Protein AF-D0L586-F1 (afdb_monomer_lite)

Radius of gyration: 21.93 Å; chains: 1; bounding box: 45×44×57 Å

pLDDT: mean 71.38, std 15.72, range [30.0, 94.56]

Organism: Gordonia bronchialis (strain ATCC 25592 / DSM 43247 / BCRC 13721 / JCM 3198 / KCTC 3076 / NBRC 16047 / NCTC 10667) (NCBI:txid526226)

Foldseek 3Di:
DPPAQQQPDDDDQPQWDWDDDPPAQWTWIAHNVRFKIKIKHKDFQAPDPDDPVNQLVVVVVCLPPPDPQQPDFPAPQDFDQQLNWTKTKGWGWGDDQTKIWIWMWTDPDHGMIMIIIMIGGHPDDVVSVSSVCVRRFNVRQRNQPPPVVVVVPDDAQFKKWFQDPVQKTWIWGFHDADSFFTKIQTFPDIGNYDDAPDDPVPTHRPPPQASIAAAGPVRVVVRVIDGRDGDDDDPSNCPNVVVQVPDSPRGHD

Sequence (253 aa):
MVGDVFWFDRPPPDGWEATSPSDNPIWTWRSPDGDCSLRVVCESAPGVELDRGAITSLAKLTAFTQVPGLARVEHVARCVFFGDVPAVGTRMIWNGDRQELEVTYFGLGPGHLCSVSVRSVGSQSQSVQRAWDFANSKRLGTSGRGLARNHRRWERGDLVGLPDANGGFSVAKVLAWEDGGIHLCQYGERFDALPIGTDAELLALTAGGVGHLPVSWRTFDGWRPSLLQRAGTTDAELVGFNAWNNDPAAGYL

Structure (mmCIF, N/CA/C/O backbone):
data_AF-D0L586-F1
#
_entry.id   AF-D0L586-F1
#
loop_
_atom_site.group_PDB
_atom_site.id
_atom_site.type_symbol
_atom_site.label_atom_id
_atom_site.label_alt_id
_atom_site.label_comp_id
_atom_site.label_asym_id
_atom_site.label_entity_id
_atom_site.label_seq_id
_atom_site.pdbx_PDB_ins_code
_atom_site.Cartn_x
_atom_site.Cartn_y
_atom_site.Cartn_z
_atom_site.occupancy
_atom_site.B_iso_or_equiv
_atom_site.auth_seq_id
_atom_site.auth_comp_id
_atom_site.auth_asym_id
_atom_site.auth_atom_id
_atom_site.pdbx_PDB_model_num
ATOM 1 N N . MET A 1 1 ? -14.919 -9.811 -22.045 1.00 30.00 1 MET A N 1
ATOM 2 C CA . MET A 1 1 ? -14.224 -8.509 -22.003 1.00 30.00 1 MET A CA 1
ATOM 3 C C . MET A 1 1 ? -13.178 -8.604 -20.912 1.00 30.00 1 MET A C 1
ATOM 5 O O . MET A 1 1 ? -13.552 -8.855 -19.776 1.00 30.00 1 MET A O 1
ATOM 9 N N . VAL A 1 2 ? -11.896 -8.523 -21.274 1.00 34.59 2 VAL A N 1
ATOM 10 C CA . VAL A 1 2 ? -10.778 -8.457 -20.320 1.00 34.59 2 VAL A CA 1
ATOM 11 C C . VAL A 1 2 ? -10.833 -7.056 -19.716 1.00 34.59 2 VAL A C 1
ATOM 13 O O . VAL A 1 2 ? -10.349 -6.105 -20.316 1.00 34.59 2 VAL A O 1
ATOM 16 N N . GLY A 1 3 ? -11.589 -6.917 -18.628 1.00 30.80 3 GLY A N 1
ATOM 17 C CA . GLY A 1 3 ? -11.790 -5.649 -17.942 1.00 30.80 3 GLY A CA 1
ATOM 18 C C . GLY A 1 3 ? -10.515 -5.243 -17.219 1.00 30.80 3 GLY A C 1
ATOM 19 O O . GLY A 1 3 ? -10.054 -5.962 -16.339 1.00 30.80 3 GLY A O 1
ATOM 20 N N . ASP A 1 4 ? -9.963 -4.113 -17.643 1.00 40.09 4 ASP A N 1
ATOM 21 C CA . ASP A 1 4 ? -9.140 -3.192 -16.871 1.00 40.09 4 ASP A CA 1
ATOM 22 C C . ASP A 1 4 ? -8.104 -3.816 -15.920 1.00 40.09 4 ASP A C 1
ATOM 24 O O . ASP A 1 4 ? -8.140 -3.629 -14.702 1.00 40.09 4 ASP A O 1
ATOM 28 N N . VAL A 1 5 ? -7.101 -4.502 -16.473 1.00 42.09 5 VAL A N 1
ATOM 29 C CA . VAL A 1 5 ? -5.826 -4.650 -15.757 1.00 42.09 5 VAL A CA 1
ATOM 30 C C . VAL A 1 5 ? -5.110 -3.312 -15.874 1.00 42.09 5 VAL A C 1
ATOM 32 O O . VAL A 1 5 ? -4.413 -3.034 -16.835 1.00 42.09 5 VAL A O 1
ATOM 35 N N . PHE A 1 6 ? -5.371 -2.437 -14.918 1.00 46.22 6 PHE A N 1
ATOM 36 C CA . PHE A 1 6 ? -4.839 -1.090 -14.806 1.00 46.22 6 PHE A CA 1
ATOM 37 C C . PHE A 1 6 ? -3.308 -1.093 -14.662 1.00 46.22 6 PHE A C 1
ATOM 39 O O . PHE A 1 6 ? -2.790 -1.016 -13.564 1.00 46.22 6 PHE A O 1
ATOM 46 N N . TRP A 1 7 ? -2.544 -1.219 -15.738 1.00 45.88 7 TRP A N 1
ATOM 47 C CA . TRP A 1 7 ? -1.079 -1.057 -15.708 1.00 45.88 7 TRP A CA 1
ATOM 48 C C . TRP A 1 7 ? -0.602 0.145 -16.538 1.00 45.88 7 TRP A C 1
ATOM 50 O O . TRP A 1 7 ? 0.583 0.468 -16.554 1.00 45.88 7 TRP A O 1
ATOM 60 N N . PHE A 1 8 ? -1.518 0.823 -17.236 1.00 51.34 8 PHE A N 1
ATOM 61 C CA . PHE A 1 8 ? -1.208 1.387 -18.556 1.00 51.34 8 PHE A CA 1
ATOM 62 C C . PHE A 1 8 ? -1.029 2.903 -18.657 1.00 51.34 8 PHE A C 1
ATOM 64 O O . PHE A 1 8 ? -0.927 3.407 -19.769 1.00 51.34 8 PHE A O 1
ATOM 71 N N . ASP A 1 9 ? -0.908 3.624 -17.541 1.00 52.41 9 ASP A N 1
ATOM 72 C CA . ASP A 1 9 ? -0.753 5.090 -17.578 1.00 52.41 9 ASP A CA 1
ATOM 73 C C . ASP A 1 9 ? 0.680 5.581 -17.315 1.00 52.41 9 ASP A C 1
ATOM 75 O O . ASP A 1 9 ? 0.918 6.791 -17.294 1.00 52.41 9 ASP A O 1
ATOM 79 N N . ARG A 1 10 ? 1.662 4.688 -17.110 1.00 57.84 10 ARG A N 1
ATOM 80 C CA . ARG A 1 10 ? 3.035 5.135 -16.854 1.00 57.84 10 ARG A CA 1
ATOM 81 C C . ARG A 1 10 ? 3.830 5.273 -18.155 1.00 57.84 10 ARG A C 1
ATOM 83 O O . ARG A 1 10 ? 3.905 4.309 -18.920 1.00 57.84 10 ARG A O 1
ATOM 90 N N . PRO A 1 11 ? 4.469 6.432 -18.396 1.00 63.00 11 PRO A N 1
ATOM 91 C CA . PRO A 1 11 ? 5.416 6.551 -19.489 1.00 63.00 11 PRO A CA 1
ATOM 92 C C . PRO A 1 11 ? 6.602 5.590 -19.275 1.00 63.00 11 PRO A C 1
ATOM 94 O O . PRO A 1 11 ? 6.879 5.213 -18.129 1.00 63.00 11 PRO A O 1
ATOM 97 N N . PRO A 1 12 ? 7.294 5.186 -20.356 1.00 71.75 12 PRO A N 1
ATOM 98 C CA . PRO A 1 12 ? 8.554 4.450 -20.273 1.00 71.75 12 PRO A CA 1
ATOM 99 C C . PRO A 1 12 ? 9.548 5.067 -19.272 1.00 71.75 12 PRO A C 1
ATOM 101 O O . PRO A 1 12 ? 9.423 6.251 -18.947 1.00 71.75 12 PRO A O 1
ATOM 104 N N . PRO A 1 13 ? 10.586 4.320 -18.840 1.00 76.31 13 PRO A N 1
ATOM 105 C CA . PRO A 1 13 ? 11.746 4.947 -18.215 1.00 76.31 13 PRO A CA 1
ATOM 106 C C . PRO A 1 13 ? 12.256 6.111 -19.080 1.00 76.31 13 PRO A C 1
ATOM 108 O O . PRO A 1 13 ? 12.204 6.035 -20.307 1.00 76.31 13 PRO A O 1
ATOM 111 N N . ASP A 1 14 ? 12.756 7.180 -18.459 1.00 76.31 14 ASP A N 1
ATOM 112 C CA . ASP A 1 14 ? 13.146 8.388 -19.192 1.00 76.31 14 ASP A CA 1
ATOM 113 C C . ASP A 1 14 ? 14.111 8.076 -20.349 1.00 76.31 14 ASP A C 1
ATOM 115 O O . ASP A 1 14 ? 15.139 7.410 -20.180 1.00 76.31 14 ASP A O 1
ATOM 119 N N . GLY A 1 15 ? 13.753 8.559 -21.541 1.00 81.25 15 GLY A N 1
ATOM 120 C CA . GLY A 1 15 ? 14.498 8.347 -22.784 1.00 81.25 15 GLY A CA 1
ATOM 121 C C . GLY A 1 15 ? 14.239 7.010 -23.485 1.00 81.25 15 GLY A C 1
ATOM 122 O O . GLY A 1 15 ? 14.760 6.808 -24.576 1.00 81.25 15 GLY A O 1
ATOM 123 N N . TRP A 1 16 ? 13.451 6.101 -22.907 1.00 85.50 16 TRP A N 1
ATOM 124 C CA . TRP A 1 16 ? 13.106 4.846 -23.570 1.00 85.50 16 TRP A CA 1
ATOM 125 C C . TRP A 1 16 ? 11.952 5.036 -24.549 1.00 85.50 16 TRP A C 1
ATOM 127 O O . TRP A 1 16 ? 10.965 5.714 -24.262 1.00 85.50 16 TRP A O 1
ATOM 137 N N . GLU A 1 17 ? 12.046 4.373 -25.695 1.00 86.12 17 GLU A N 1
ATOM 138 C CA . GLU A 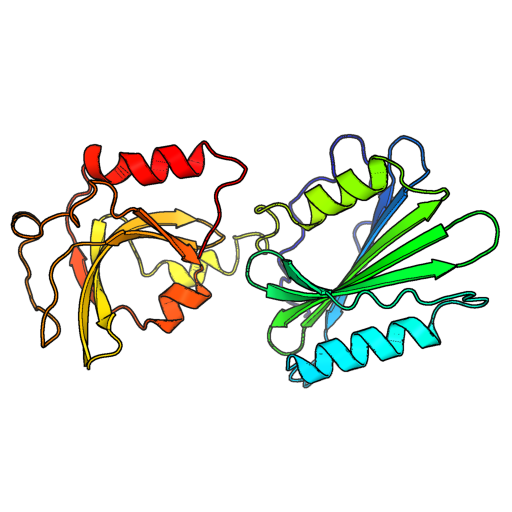1 17 ? 11.045 4.466 -26.753 1.00 86.12 17 GLU A CA 1
ATOM 139 C C . GLU A 1 17 ? 10.118 3.251 -26.728 1.00 86.12 17 GLU A C 1
ATOM 141 O O . GLU A 1 17 ? 10.563 2.104 -26.619 1.00 86.12 17 GLU A O 1
ATOM 146 N N . ALA A 1 18 ? 8.810 3.489 -26.832 1.00 82.94 18 ALA A N 1
ATOM 147 C CA . ALA A 1 18 ? 7.831 2.423 -27.008 1.00 82.94 18 ALA A CA 1
ATOM 148 C C . ALA A 1 18 ? 7.919 1.860 -28.437 1.00 82.94 18 ALA A C 1
ATOM 150 O O . ALA A 1 18 ? 7.949 2.607 -29.409 1.00 82.94 18 ALA A O 1
ATOM 151 N N . THR A 1 19 ? 7.938 0.534 -28.564 1.00 77.88 19 THR A N 1
ATOM 152 C CA . THR A 1 19 ? 8.151 -0.173 -29.844 1.00 77.88 19 THR A CA 1
ATOM 153 C C . THR A 1 19 ? 6.989 -1.079 -30.261 1.00 77.88 19 THR A C 1
ATOM 155 O O . THR A 1 19 ? 7.058 -1.702 -31.317 1.00 77.88 19 THR A O 1
ATOM 158 N N . SER A 1 20 ? 5.918 -1.160 -29.463 1.00 67.62 20 SER A N 1
ATOM 159 C CA . SER A 1 20 ? 4.743 -2.002 -29.742 1.00 67.62 20 SER A CA 1
ATOM 160 C C . SER A 1 20 ? 3.518 -1.148 -30.112 1.00 67.62 20 SER A C 1
ATOM 162 O O . SER A 1 20 ? 3.313 -0.110 -29.479 1.00 67.62 20 SER A O 1
ATOM 164 N N . PRO A 1 21 ? 2.697 -1.556 -31.102 1.00 52.62 21 PRO A N 1
ATOM 165 C CA . PRO A 1 21 ? 1.422 -0.906 -31.399 1.00 52.62 21 PRO A CA 1
ATOM 166 C C . PRO A 1 21 ? 0.422 -1.080 -30.243 1.00 52.62 21 PRO A C 1
ATOM 168 O O . PRO A 1 21 ? 0.425 -2.097 -29.552 1.00 52.62 21 PRO A O 1
ATOM 171 N N . SER A 1 22 ? -0.443 -0.080 -30.059 1.00 53.38 22 SER A N 1
ATOM 172 C CA . SER A 1 22 ? -1.332 0.153 -28.905 1.00 53.38 22 SER A CA 1
ATOM 173 C C . SER A 1 22 ? -2.324 -0.962 -28.542 1.00 53.38 22 SER A C 1
ATOM 175 O O . SER A 1 22 ? -2.965 -0.865 -27.498 1.00 53.38 22 SER A O 1
ATOM 177 N N . ASP A 1 23 ? -2.448 -2.011 -29.358 1.00 54.78 23 ASP A N 1
ATOM 178 C CA . ASP A 1 23 ? -3.608 -2.916 -29.341 1.00 54.78 23 ASP A CA 1
ATOM 179 C C . ASP A 1 23 ? -3.276 -4.360 -28.914 1.00 54.78 23 ASP A C 1
ATOM 181 O O . ASP A 1 23 ? -4.123 -5.248 -29.000 1.00 54.78 23 ASP A O 1
ATOM 185 N N . ASN A 1 24 ? -2.053 -4.629 -28.446 1.00 58.69 24 ASN A N 1
ATOM 186 C CA . ASN A 1 24 ? -1.630 -5.956 -27.978 1.00 58.69 24 ASN A CA 1
ATOM 187 C C . ASN A 1 24 ? -1.318 -5.898 -26.470 1.00 58.69 24 ASN A C 1
ATOM 189 O O . ASN A 1 24 ? -0.756 -4.893 -26.030 1.00 58.69 24 ASN A O 1
ATOM 193 N N . PRO A 1 25 ? -1.565 -6.953 -25.658 1.00 66.31 25 PRO A N 1
ATOM 194 C CA . PRO A 1 25 ? -1.249 -6.961 -24.227 1.00 66.31 25 PRO A CA 1
ATOM 195 C C . PRO A 1 25 ? 0.258 -7.157 -23.974 1.00 66.31 25 PRO A C 1
ATOM 197 O O . PRO A 1 25 ? 0.677 -7.786 -23.001 1.00 66.31 25 PRO A O 1
ATOM 200 N N . ILE A 1 26 ? 1.071 -6.687 -24.920 1.00 74.88 26 ILE A N 1
ATOM 201 C CA . ILE A 1 26 ? 2.516 -6.786 -24.966 1.00 74.88 26 ILE A CA 1
ATOM 202 C C . ILE A 1 26 ? 3.041 -5.369 -25.146 1.00 74.88 26 ILE A C 1
ATOM 204 O O . ILE A 1 26 ? 2.999 -4.804 -26.242 1.00 74.88 26 ILE A O 1
ATOM 208 N N . TRP A 1 27 ? 3.605 -4.826 -24.079 1.00 74.94 27 TRP A N 1
ATOM 209 C CA . TRP A 1 27 ? 4.319 -3.557 -24.114 1.00 74.94 27 TRP A CA 1
ATOM 210 C C . TRP A 1 27 ? 5.791 -3.852 -24.263 1.00 74.94 27 TRP A C 1
ATOM 212 O O . TRP A 1 27 ? 6.310 -4.742 -23.597 1.00 74.94 27 TRP A O 1
ATOM 222 N N . THR A 1 28 ? 6.454 -3.154 -25.177 1.00 82.38 28 THR A N 1
ATOM 223 C CA . THR A 1 28 ? 7.898 -3.278 -25.358 1.00 82.38 28 THR A CA 1
ATOM 224 C C . THR A 1 28 ? 8.498 -1.892 -25.437 1.00 82.38 28 THR A C 1
ATOM 226 O O . THR A 1 28 ? 8.108 -1.098 -26.293 1.00 82.38 28 THR A O 1
ATOM 229 N N . TRP A 1 29 ? 9.466 -1.623 -24.576 1.00 85.56 29 TRP A N 1
ATOM 230 C CA . TRP A 1 29 ? 10.278 -0.418 -24.607 1.00 85.56 29 TRP A CA 1
ATOM 231 C C . TRP A 1 29 ? 11.721 -0.778 -24.919 1.00 85.56 29 TRP A C 1
ATOM 233 O O . TRP A 1 29 ? 12.167 -1.873 -24.570 1.00 85.56 29 TRP A O 1
ATOM 243 N N . ARG A 1 30 ? 12.445 0.134 -25.564 1.00 85.44 30 ARG A N 1
ATOM 244 C CA . ARG A 1 30 ? 13.884 0.007 -25.812 1.00 85.44 30 ARG A CA 1
ATOM 245 C C . ARG A 1 30 ? 14.642 1.164 -25.190 1.00 85.44 30 ARG A C 1
ATOM 247 O O . ARG A 1 30 ? 14.160 2.295 -25.215 1.00 85.44 30 ARG A O 1
ATOM 254 N N . SER A 1 31 ? 15.811 0.863 -24.642 1.00 85.25 31 SER A N 1
ATOM 255 C CA . SER A 1 31 ? 16.735 1.873 -24.145 1.00 85.25 31 SER A CA 1
ATOM 256 C C . SER A 1 31 ? 17.267 2.749 -25.293 1.00 85.25 31 SER A C 1
ATOM 258 O O . SER A 1 31 ? 17.301 2.293 -26.440 1.00 85.25 31 SER A O 1
ATOM 260 N N . PRO A 1 32 ? 17.704 3.991 -25.006 1.00 82.50 32 PRO A N 1
ATOM 261 C CA . PRO A 1 32 ? 18.234 4.909 -26.022 1.00 82.50 32 PRO A CA 1
ATOM 262 C C . PRO A 1 32 ? 19.415 4.355 -26.834 1.00 82.50 32 PRO A C 1
ATOM 264 O O . PRO A 1 32 ? 19.586 4.688 -28.002 1.00 82.50 32 PRO A O 1
ATOM 267 N N . ASP A 1 33 ? 20.250 3.526 -26.210 1.00 82.50 33 ASP A N 1
ATOM 268 C CA . ASP A 1 33 ? 21.415 2.870 -26.816 1.00 82.50 33 ASP A CA 1
ATOM 269 C C . ASP A 1 33 ? 21.053 1.587 -27.588 1.00 82.50 33 ASP A C 1
ATOM 271 O O . ASP A 1 33 ? 21.909 0.993 -28.242 1.00 82.50 33 ASP A O 1
ATOM 275 N N . GLY A 1 34 ? 19.785 1.162 -27.537 1.00 82.12 34 GLY A N 1
ATOM 276 C CA . GLY A 1 34 ? 19.281 -0.040 -28.196 1.00 82.12 34 GLY A CA 1
ATOM 277 C C . GLY A 1 34 ? 19.800 -1.351 -27.603 1.00 82.12 34 GLY A C 1
ATOM 278 O O . GLY A 1 34 ? 19.531 -2.413 -28.171 1.00 82.12 34 GLY A O 1
ATOM 279 N N . ASP A 1 35 ? 20.530 -1.293 -26.487 1.00 82.50 35 ASP A N 1
ATOM 280 C CA . ASP A 1 35 ? 21.166 -2.453 -25.867 1.00 82.50 3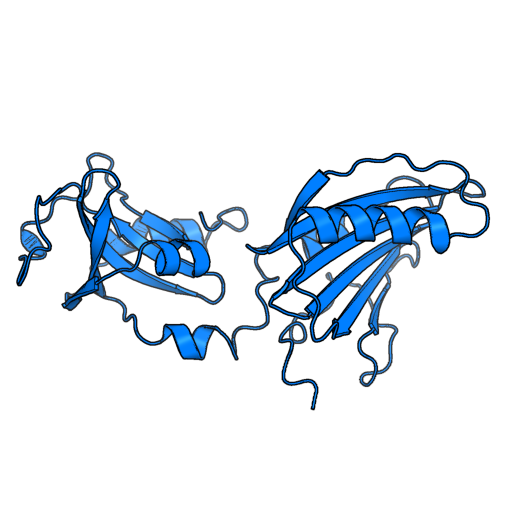5 ASP A CA 1
ATOM 281 C C . ASP A 1 35 ? 20.206 -3.254 -24.982 1.00 82.50 35 ASP A C 1
ATOM 283 O O . ASP A 1 35 ? 20.439 -4.438 -24.740 1.00 82.50 35 ASP A O 1
ATOM 287 N N . CYS A 1 36 ? 19.104 -2.637 -24.555 1.00 83.19 36 CYS A N 1
ATOM 288 C CA . CYS A 1 36 ? 18.156 -3.193 -23.614 1.00 83.19 36 CYS A CA 1
ATOM 289 C C . CYS A 1 36 ? 16.721 -3.013 -24.108 1.00 83.19 36 CYS A C 1
ATOM 291 O O . CYS A 1 36 ? 16.343 -2.031 -24.750 1.00 83.19 36 CYS A O 1
ATOM 293 N N . SER A 1 37 ? 15.892 -3.999 -23.791 1.00 83.56 37 SER A N 1
ATOM 294 C CA . SER A 1 37 ? 14.460 -3.961 -24.019 1.00 83.56 37 SER A CA 1
ATOM 295 C C . SER A 1 37 ? 13.717 -4.477 -22.799 1.00 83.56 37 SER A C 1
ATOM 297 O O . SER A 1 37 ? 14.085 -5.491 -22.206 1.00 83.56 37 SER A O 1
ATOM 299 N N . LEU A 1 38 ? 12.658 -3.768 -22.438 1.00 83.12 38 LEU A N 1
ATOM 300 C CA . LEU A 1 38 ? 11.743 -4.119 -21.367 1.00 83.12 38 LEU A CA 1
ATOM 301 C C . LEU A 1 38 ? 10.444 -4.532 -22.033 1.00 83.12 38 LEU A C 1
ATOM 303 O O . LEU A 1 38 ? 9.831 -3.729 -22.732 1.00 83.12 38 LEU A O 1
ATOM 307 N N . ARG A 1 39 ? 10.028 -5.773 -21.821 1.00 82.69 39 ARG A N 1
ATOM 308 C CA . ARG A 1 39 ? 8.786 -6.307 -22.355 1.00 82.69 39 ARG A CA 1
ATOM 309 C C . ARG A 1 39 ? 7.886 -6.780 -21.230 1.00 82.69 39 ARG A C 1
ATOM 311 O O . ARG A 1 39 ? 8.286 -7.625 -20.436 1.00 82.69 39 ARG A O 1
ATOM 318 N N . VAL A 1 40 ? 6.660 -6.281 -21.205 1.00 78.56 40 VAL A N 1
ATOM 319 C CA . VAL A 1 40 ? 5.632 -6.661 -20.234 1.00 78.56 40 VAL A CA 1
ATOM 320 C C . VAL A 1 40 ? 4.515 -7.363 -20.979 1.00 78.56 40 VAL A C 1
ATOM 322 O O . VAL A 1 40 ? 4.031 -6.847 -21.984 1.00 78.56 40 VAL A O 1
ATOM 325 N N . VAL A 1 41 ? 4.140 -8.549 -20.512 1.00 78.31 41 VAL A N 1
ATOM 326 C CA . VAL A 1 41 ? 3.060 -9.355 -21.082 1.00 78.31 41 VAL A CA 1
ATOM 327 C C . VAL A 1 41 ? 2.097 -9.719 -19.970 1.00 78.31 41 VAL A C 1
ATOM 329 O O . VAL A 1 41 ? 2.513 -10.307 -18.974 1.00 78.31 41 VAL A O 1
ATOM 332 N N . CYS A 1 42 ? 0.822 -9.391 -20.142 1.00 72.12 42 CYS A N 1
ATOM 333 C CA . CYS A 1 42 ? -0.223 -9.748 -19.192 1.00 72.12 42 CYS A CA 1
ATOM 334 C C . CYS A 1 42 ? -1.226 -10.694 -19.843 1.00 72.12 42 CYS A C 1
ATOM 336 O O . CYS A 1 42 ? -1.840 -10.370 -20.858 1.00 72.12 42 CYS A O 1
ATOM 338 N N . GLU A 1 43 ? -1.403 -11.858 -19.233 1.00 71.81 43 GLU A N 1
ATOM 339 C CA . GLU A 1 43 ? -2.273 -12.919 -19.715 1.00 71.81 43 GLU A CA 1
ATOM 340 C C . GLU A 1 43 ? -3.367 -13.198 -18.682 1.00 71.81 43 GLU A C 1
ATOM 342 O O . GLU A 1 43 ? -3.148 -13.186 -17.466 1.00 71.81 43 GLU A O 1
ATOM 347 N N . SER A 1 44 ? -4.583 -13.445 -19.169 1.00 68.75 44 SER A N 1
ATOM 348 C CA . SER A 1 44 ? -5.653 -13.972 -18.328 1.00 68.75 44 SER A CA 1
ATOM 349 C C . SER A 1 44 ? -5.528 -15.492 -18.284 1.00 68.75 44 SER A C 1
ATOM 351 O O . SER A 1 44 ? -5.501 -16.149 -19.322 1.00 68.75 44 SER A O 1
ATOM 353 N N . ALA A 1 45 ? -5.470 -16.040 -17.077 1.00 67.31 45 ALA A N 1
ATOM 354 C CA . ALA A 1 45 ? -5.462 -17.467 -16.783 1.00 67.31 45 ALA A CA 1
ATOM 355 C C . ALA A 1 45 ? -6.707 -17.827 -15.946 1.00 67.31 45 ALA A C 1
ATOM 357 O O . ALA A 1 45 ? -6.582 -18.203 -14.777 1.00 67.31 45 ALA A O 1
ATOM 358 N N . PRO A 1 46 ? -7.929 -17.656 -16.487 1.00 66.62 46 PRO A N 1
ATOM 359 C CA . PRO A 1 46 ? -9.152 -17.853 -15.719 1.00 66.62 46 PRO A CA 1
ATOM 360 C C . PRO A 1 46 ? -9.227 -19.286 -15.177 1.00 66.62 46 PRO A C 1
ATOM 362 O O . PRO A 1 46 ? -8.956 -20.249 -15.891 1.00 66.62 46 PRO A O 1
ATOM 365 N N . GLY A 1 47 ? -9.598 -19.424 -13.902 1.00 64.50 47 GLY A N 1
ATOM 366 C CA . GLY A 1 47 ? -9.715 -20.724 -13.232 1.00 64.50 47 GLY A CA 1
ATOM 367 C C . GLY A 1 47 ? -8.409 -21.285 -12.661 1.00 64.50 47 GLY A C 1
ATOM 368 O O . GLY A 1 47 ? -8.438 -22.362 -12.071 1.00 64.50 47 GLY A O 1
ATOM 369 N N . VAL A 1 48 ? -7.286 -20.569 -12.784 1.00 61.03 48 VAL A N 1
ATOM 370 C CA . VAL A 1 48 ? -6.035 -20.930 -12.107 1.00 61.03 48 VAL A CA 1
ATOM 371 C C . VAL A 1 48 ? -5.896 -20.101 -10.832 1.00 61.03 48 VAL A C 1
ATOM 373 O O . VAL A 1 48 ? -5.640 -18.895 -10.876 1.00 61.03 48 VAL A O 1
ATOM 376 N N . GLU A 1 49 ? -6.062 -20.750 -9.680 1.00 61.56 49 GLU A N 1
ATOM 377 C CA . GLU A 1 49 ? -5.670 -20.171 -8.397 1.00 61.56 49 GLU A CA 1
ATOM 378 C C . GLU A 1 49 ? -4.151 -20.315 -8.259 1.00 61.56 49 GLU A C 1
ATOM 380 O O . GLU A 1 49 ? -3.612 -21.393 -8.011 1.00 61.56 49 GLU A O 1
ATOM 385 N N . LEU A 1 50 ? -3.441 -19.223 -8.533 1.00 64.00 50 LEU A N 1
ATOM 386 C CA . LEU A 1 50 ? -1.989 -19.191 -8.455 1.00 64.00 50 LEU A CA 1
ATOM 387 C C . LEU A 1 50 ? -1.562 -18.948 -7.008 1.00 64.00 50 LEU A C 1
ATOM 389 O O . LEU A 1 50 ? -1.441 -17.806 -6.566 1.00 64.00 50 LEU A O 1
ATOM 393 N N . ASP A 1 51 ? -1.308 -20.027 -6.273 1.00 67.50 51 ASP A N 1
ATOM 394 C CA . ASP A 1 51 ? -0.569 -19.930 -5.019 1.00 67.50 51 ASP A CA 1
ATOM 395 C C . ASP A 1 51 ? 0.937 -19.703 -5.274 1.00 67.50 51 ASP A C 1
ATOM 397 O O . ASP A 1 51 ? 1.456 -19.812 -6.392 1.00 67.50 51 ASP A O 1
ATOM 401 N N . ARG A 1 52 ? 1.682 -19.380 -4.211 1.00 62.25 52 ARG A N 1
ATOM 402 C CA . ARG A 1 52 ? 3.130 -19.121 -4.289 1.00 62.25 52 ARG A CA 1
ATOM 403 C C . ARG A 1 52 ? 3.916 -20.309 -4.869 1.00 62.25 52 ARG A C 1
ATOM 405 O O . ARG A 1 52 ? 4.926 -20.103 -5.550 1.00 62.25 52 ARG A O 1
ATOM 412 N N . GLY A 1 53 ? 3.482 -21.538 -4.598 1.00 67.88 53 GLY A N 1
ATOM 413 C CA . GLY A 1 53 ? 4.091 -22.763 -5.114 1.00 67.88 53 GLY A CA 1
ATOM 414 C C . GLY A 1 53 ? 3.859 -22.936 -6.615 1.00 67.88 53 GLY A C 1
ATOM 415 O O . GLY A 1 53 ? 4.802 -23.257 -7.346 1.00 67.88 53 GLY A O 1
ATOM 416 N N . ALA A 1 54 ? 2.649 -22.643 -7.087 1.00 68.88 54 ALA A N 1
ATOM 417 C CA . ALA A 1 54 ? 2.279 -22.657 -8.498 1.00 68.88 54 ALA A CA 1
ATOM 418 C C . ALA A 1 54 ? 3.064 -21.609 -9.301 1.00 68.88 54 ALA A C 1
ATOM 420 O O . ALA A 1 54 ? 3.669 -21.955 -10.315 1.00 68.88 54 ALA A O 1
ATOM 421 N N . ILE A 1 55 ? 3.163 -20.366 -8.809 1.00 65.81 55 ILE A N 1
ATOM 422 C CA . ILE A 1 55 ? 3.952 -19.295 -9.454 1.00 65.81 55 ILE A CA 1
ATOM 423 C C . ILE A 1 55 ? 5.427 -19.700 -9.559 1.00 65.81 55 ILE A C 1
ATOM 425 O O . ILE A 1 55 ? 6.042 -19.570 -10.616 1.00 65.81 55 ILE A O 1
ATOM 429 N N . THR A 1 56 ? 5.993 -20.250 -8.483 1.00 64.88 56 THR A N 1
ATOM 430 C CA . THR A 1 56 ? 7.391 -20.708 -8.471 1.00 64.88 56 THR A CA 1
ATOM 431 C C . THR A 1 56 ? 7.622 -21.854 -9.460 1.00 64.88 56 THR A C 1
ATOM 433 O O . THR A 1 56 ? 8.663 -21.913 -10.116 1.00 64.88 56 THR A O 1
ATOM 436 N N . SER A 1 57 ? 6.663 -22.773 -9.577 1.00 68.06 57 SER A N 1
ATOM 437 C CA . SER A 1 57 ? 6.752 -23.920 -10.486 1.00 68.06 57 SER A CA 1
ATOM 438 C C . SER A 1 57 ? 6.617 -23.499 -11.949 1.00 68.06 57 SER A C 1
ATOM 440 O O . SER A 1 57 ? 7.392 -23.962 -12.784 1.00 68.06 57 SER A O 1
ATOM 442 N N . LEU A 1 58 ? 5.711 -22.564 -12.248 1.00 66.50 58 LEU A N 1
ATOM 443 C CA . LEU A 1 58 ? 5.565 -21.964 -13.576 1.00 66.50 58 LEU A CA 1
ATOM 444 C C . LEU A 1 58 ? 6.815 -21.181 -13.981 1.00 66.50 58 LEU A C 1
ATOM 446 O O . LEU A 1 58 ? 7.323 -21.386 -15.079 1.00 66.50 58 LEU A O 1
ATOM 450 N N . ALA A 1 59 ? 7.372 -20.366 -13.079 1.00 64.50 59 ALA A N 1
ATOM 451 C CA . ALA A 1 59 ? 8.602 -19.621 -13.343 1.00 64.50 59 ALA A CA 1
ATOM 452 C C . ALA A 1 59 ? 9.765 -20.553 -13.728 1.00 64.50 59 ALA A C 1
ATOM 454 O O . ALA A 1 59 ? 10.513 -20.262 -14.662 1.00 64.50 59 ALA A O 1
ATOM 455 N N . LYS A 1 60 ? 9.875 -21.712 -13.061 1.00 64.38 60 LYS A N 1
ATOM 456 C CA . LYS A 1 60 ? 10.835 -22.762 -13.431 1.00 64.38 60 LYS A CA 1
ATOM 457 C C . LYS A 1 60 ? 10.521 -23.345 -14.810 1.00 64.38 60 LYS A C 1
ATOM 459 O O . LYS A 1 60 ? 11.412 -23.422 -15.643 1.00 64.38 60 LYS A O 1
ATOM 464 N N . LEU A 1 61 ? 9.275 -23.735 -15.075 1.00 63.91 61 LEU A N 1
ATOM 465 C CA . LEU A 1 61 ? 8.876 -24.375 -16.336 1.00 63.91 61 LEU A CA 1
ATOM 466 C C . LEU A 1 61 ? 9.103 -23.487 -17.568 1.00 63.91 61 LEU A C 1
ATOM 468 O O . LEU A 1 61 ? 9.628 -23.965 -18.578 1.00 63.91 61 LEU A O 1
ATOM 472 N N . THR A 1 62 ? 8.770 -22.198 -17.496 1.00 62.31 62 THR A N 1
ATOM 473 C CA . THR A 1 62 ? 8.961 -21.291 -18.637 1.00 62.31 62 THR A CA 1
ATOM 474 C C . THR A 1 62 ? 10.440 -21.015 -18.907 1.00 62.31 62 THR A C 1
ATOM 476 O O . THR A 1 62 ? 10.840 -20.893 -20.065 1.00 62.31 62 THR A O 1
ATOM 479 N N . ALA A 1 63 ? 11.277 -21.000 -17.861 1.00 58.31 63 ALA A N 1
ATOM 480 C CA . ALA A 1 63 ? 12.724 -20.826 -17.990 1.00 58.31 63 ALA A CA 1
ATOM 481 C C . ALA A 1 63 ? 13.397 -21.912 -18.835 1.00 58.31 63 ALA A C 1
ATOM 483 O O . ALA A 1 63 ? 14.323 -21.630 -19.592 1.00 58.31 63 ALA A O 1
ATOM 484 N N . PHE A 1 64 ? 12.913 -23.150 -18.732 1.00 55.53 64 PHE A N 1
ATOM 485 C CA . PHE A 1 64 ? 13.508 -24.288 -19.431 1.00 55.53 64 PHE A CA 1
ATOM 486 C C . PHE A 1 64 ? 12.967 -24.505 -20.848 1.00 55.53 64 PHE A C 1
ATOM 488 O O . PHE A 1 64 ? 13.620 -25.178 -21.639 1.00 55.53 64 PHE A O 1
ATOM 495 N N . THR A 1 65 ? 11.794 -23.963 -21.187 1.00 55.38 65 THR A N 1
ATOM 496 C CA . THR A 1 65 ? 11.083 -24.334 -22.426 1.00 55.38 65 THR A CA 1
ATOM 497 C C . THR A 1 65 ? 11.203 -23.318 -23.562 1.00 55.38 65 THR A C 1
ATOM 499 O O . THR A 1 65 ? 11.008 -23.696 -24.715 1.00 55.38 65 THR A O 1
ATOM 502 N N . GLN A 1 66 ? 11.544 -22.052 -23.285 1.00 57.19 66 GLN A N 1
ATOM 503 C CA . GLN A 1 66 ? 11.420 -20.974 -24.281 1.00 57.19 66 GLN A CA 1
ATOM 504 C C . GLN A 1 66 ? 12.728 -20.402 -24.848 1.00 57.19 66 GLN A C 1
ATOM 506 O O . GLN A 1 66 ? 12.670 -19.519 -25.704 1.00 57.19 66 GLN A O 1
ATOM 511 N N . VAL A 1 67 ? 13.907 -20.881 -24.433 1.00 60.62 67 VAL A N 1
ATOM 512 C CA . VAL A 1 67 ? 15.189 -20.318 -24.901 1.00 60.62 67 VAL A CA 1
ATOM 513 C C . VAL A 1 67 ? 16.016 -21.373 -25.646 1.00 60.62 67 VAL A C 1
ATOM 515 O O . VAL A 1 67 ? 16.791 -22.103 -25.024 1.00 60.62 67 VAL A O 1
ATOM 518 N N . PRO A 1 68 ? 15.883 -21.474 -26.984 1.00 58.44 68 PRO A N 1
ATOM 519 C CA . PRO A 1 68 ? 16.763 -22.307 -27.795 1.00 58.44 68 PRO A CA 1
ATOM 520 C C . PRO A 1 68 ? 18.234 -21.936 -27.565 1.00 58.44 68 PRO A C 1
ATOM 522 O O . PRO A 1 68 ? 18.607 -20.772 -27.669 1.00 58.44 68 PRO A O 1
ATOM 525 N N . GLY A 1 69 ? 19.062 -22.932 -27.246 1.00 61.75 69 GLY A N 1
ATOM 526 C CA . GLY A 1 69 ? 20.501 -22.768 -27.029 1.00 61.75 69 GLY A CA 1
ATOM 527 C C . GLY A 1 69 ? 20.933 -22.535 -25.580 1.00 61.75 69 GLY A C 1
ATOM 528 O O . GLY A 1 69 ? 22.134 -22.614 -25.332 1.00 61.75 69 GLY A O 1
ATOM 529 N N . LEU A 1 70 ? 20.006 -22.291 -24.641 1.00 60.81 70 LEU A N 1
ATOM 530 C CA . LEU A 1 70 ? 20.266 -21.964 -23.230 1.00 60.81 70 LEU A CA 1
ATOM 531 C C . LEU A 1 70 ? 21.479 -22.710 -22.642 1.00 60.81 70 LEU A C 1
ATOM 533 O O . LEU A 1 70 ? 21.485 -23.928 -22.497 1.00 60.81 70 LEU A O 1
ATOM 537 N N . ALA A 1 71 ? 22.515 -21.948 -22.301 1.00 61.09 71 ALA A N 1
ATOM 538 C CA . ALA A 1 71 ? 23.839 -22.471 -21.972 1.00 61.09 71 ALA A CA 1
ATOM 539 C C . ALA A 1 71 ? 23.961 -22.713 -20.473 1.00 61.09 71 ALA A C 1
ATOM 541 O O . ALA A 1 71 ? 24.631 -23.647 -20.038 1.00 61.09 71 ALA A O 1
ATOM 542 N N . ARG A 1 72 ? 23.313 -21.855 -19.677 1.00 61.56 72 ARG A N 1
ATOM 543 C CA . ARG A 1 72 ? 23.270 -21.971 -18.229 1.00 61.56 72 ARG A CA 1
ATOM 544 C C . ARG A 1 72 ? 22.050 -21.238 -17.683 1.00 61.56 72 ARG A C 1
ATOM 546 O O . ARG A 1 72 ? 21.753 -20.119 -18.076 1.00 61.56 72 ARG A O 1
ATOM 553 N N . VAL A 1 73 ? 21.363 -21.843 -16.726 1.00 59.06 73 VAL A N 1
ATOM 554 C CA . VAL A 1 73 ? 20.423 -21.104 -15.879 1.00 59.06 73 VAL A CA 1
ATOM 555 C C . VAL A 1 73 ? 21.142 -20.833 -14.573 1.00 59.06 73 VAL A C 1
ATOM 557 O O . VAL A 1 73 ? 21.392 -21.753 -13.795 1.00 59.06 73 VAL A O 1
ATOM 560 N N . GLU A 1 74 ? 21.507 -19.578 -14.329 1.00 57.78 74 GLU A N 1
ATOM 561 C CA . GLU A 1 74 ? 21.872 -19.159 -12.980 1.00 57.78 74 GLU A CA 1
ATOM 562 C C . GLU A 1 74 ? 20.577 -18.917 -12.218 1.00 57.78 74 GLU A C 1
ATOM 564 O O . GLU A 1 74 ? 20.046 -17.813 -12.176 1.00 57.78 74 GLU A O 1
ATOM 569 N N . HIS A 1 75 ? 20.026 -19.999 -11.667 1.00 53.12 75 HIS A N 1
ATOM 570 C CA . HIS A 1 75 ? 18.789 -19.944 -10.904 1.00 53.12 75 HIS A CA 1
ATOM 571 C C . HIS A 1 75 ? 18.990 -19.083 -9.658 1.00 53.12 75 HIS A C 1
ATOM 573 O O . HIS A 1 75 ? 19.414 -19.546 -8.602 1.00 53.12 75 HIS A O 1
ATOM 579 N N . VAL A 1 76 ? 18.619 -17.819 -9.781 1.00 52.94 76 VAL A N 1
ATOM 580 C CA . VAL A 1 76 ? 18.422 -16.920 -8.657 1.00 52.94 76 VAL A CA 1
ATOM 581 C C . VAL A 1 76 ? 16.919 -16.738 -8.535 1.00 52.94 76 VAL A C 1
ATOM 583 O O . VAL A 1 76 ? 16.381 -15.698 -8.887 1.00 52.94 76 VAL A O 1
ATOM 586 N N . ALA A 1 77 ? 16.225 -17.796 -8.100 1.00 52.47 77 ALA A N 1
ATOM 587 C CA . ALA A 1 77 ? 14.821 -17.689 -7.722 1.00 52.47 77 ALA A CA 1
ATOM 588 C C . ALA A 1 77 ? 14.749 -16.844 -6.446 1.00 52.47 77 ALA A C 1
ATOM 590 O O . ALA A 1 77 ? 14.773 -17.365 -5.331 1.00 52.47 77 ALA A O 1
ATOM 591 N N . ARG A 1 78 ? 14.743 -15.523 -6.608 1.00 58.28 78 ARG A N 1
ATOM 592 C CA . ARG A 1 78 ? 14.494 -14.594 -5.512 1.00 58.28 78 ARG A CA 1
ATOM 593 C C . ARG A 1 78 ? 13.003 -14.322 -5.484 1.00 58.28 78 ARG A C 1
ATOM 595 O O . ARG A 1 78 ? 12.398 -13.975 -6.497 1.00 58.28 78 ARG A O 1
ATOM 602 N N . CYS A 1 79 ? 12.416 -14.507 -4.305 1.00 54.00 79 CYS A N 1
ATOM 603 C CA . CYS A 1 79 ? 11.137 -13.881 -4.026 1.00 54.00 79 CYS A CA 1
ATOM 604 C C . CYS A 1 79 ? 11.395 -12.380 -4.027 1.00 54.00 79 CYS A C 1
ATOM 606 O O . CYS A 1 79 ? 12.148 -11.882 -3.190 1.00 54.00 79 CYS A O 1
ATOM 608 N N . VAL A 1 80 ? 10.827 -11.705 -5.013 1.00 60.28 80 VAL A N 1
ATOM 609 C CA . VAL A 1 80 ? 10.822 -10.250 -5.094 1.00 60.28 80 VAL A CA 1
ATOM 610 C C . VAL A 1 80 ? 9.387 -9.786 -4.892 1.00 60.28 80 VAL A C 1
ATOM 612 O O . VAL A 1 80 ? 8.447 -10.574 -5.003 1.00 60.28 80 VAL A O 1
ATOM 615 N N . PHE A 1 81 ? 9.224 -8.532 -4.513 1.00 52.81 81 PHE A N 1
ATOM 616 C CA . PHE A 1 81 ? 7.916 -7.905 -4.400 1.00 52.81 81 PHE A CA 1
ATOM 617 C C . PHE A 1 81 ? 7.825 -6.812 -5.447 1.00 52.81 81 PHE A C 1
ATOM 619 O O . PHE A 1 81 ? 8.823 -6.165 -5.763 1.00 52.81 81 PHE A O 1
ATOM 626 N N . PHE A 1 82 ? 6.630 -6.640 -5.990 1.00 55.50 82 PHE A N 1
ATOM 627 C CA . PHE A 1 82 ? 6.335 -5.639 -7.000 1.00 55.50 82 PHE A CA 1
ATOM 628 C C . PHE A 1 82 ? 5.128 -4.846 -6.540 1.00 55.50 82 PHE A C 1
ATOM 630 O O . PHE A 1 82 ? 3.998 -5.339 -6.581 1.00 55.50 82 PHE A O 1
ATOM 637 N N . GLY A 1 83 ? 5.395 -3.671 -5.969 1.00 61.59 83 GLY A N 1
ATOM 638 C CA . GLY A 1 83 ? 4.482 -3.122 -4.969 1.00 61.59 83 GLY A CA 1
ATOM 639 C C . GLY A 1 83 ? 4.256 -4.166 -3.870 1.00 61.59 83 GLY A C 1
ATOM 640 O O . GLY A 1 83 ? 5.220 -4.713 -3.336 1.00 61.59 83 GLY A O 1
ATOM 641 N N . ASP A 1 84 ? 2.994 -4.522 -3.637 1.00 54.25 84 ASP A N 1
ATOM 642 C CA . ASP A 1 84 ? 2.590 -5.506 -2.620 1.00 54.25 84 ASP A CA 1
ATOM 643 C C . ASP A 1 84 ? 2.316 -6.905 -3.199 1.00 54.25 84 ASP A C 1
ATOM 645 O O . ASP A 1 84 ? 1.836 -7.808 -2.505 1.00 54.25 84 ASP A O 1
ATOM 649 N N . VAL A 1 85 ? 2.587 -7.102 -4.493 1.00 61.03 85 VAL A N 1
ATOM 650 C CA . VAL A 1 85 ? 2.336 -8.372 -5.173 1.00 61.03 85 VAL A CA 1
ATOM 651 C C . VAL A 1 85 ? 3.564 -9.278 -5.039 1.00 61.03 85 VAL A C 1
ATOM 653 O O . VAL A 1 85 ? 4.656 -8.895 -5.474 1.00 61.03 85 VAL A O 1
ATOM 656 N N . PRO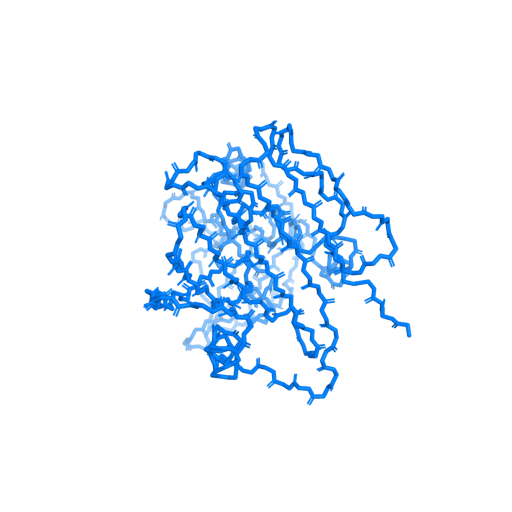 A 1 86 ? 3.422 -10.490 -4.467 1.00 59.84 86 PRO A N 1
ATOM 657 C CA . PRO A 1 86 ? 4.517 -11.444 -4.415 1.00 59.84 86 PRO A CA 1
ATOM 658 C C . PRO A 1 86 ? 4.891 -11.896 -5.826 1.00 59.84 86 PRO A C 1
ATOM 660 O O . PRO A 1 86 ? 4.034 -12.235 -6.646 1.00 59.84 86 PRO A O 1
ATOM 663 N N . ALA A 1 87 ? 6.192 -11.946 -6.078 1.00 67.69 87 ALA A N 1
ATOM 664 C CA . ALA A 1 87 ? 6.748 -12.248 -7.378 1.00 67.69 87 ALA A CA 1
ATOM 665 C C . ALA A 1 87 ? 7.881 -13.263 -7.297 1.00 67.69 87 ALA A C 1
ATOM 667 O O . ALA A 1 87 ? 8.561 -13.407 -6.275 1.00 67.69 87 ALA A O 1
ATOM 668 N N . VAL A 1 88 ? 8.128 -13.933 -8.418 1.00 66.81 88 VAL A N 1
ATOM 669 C CA . VAL A 1 88 ? 9.294 -14.800 -8.580 1.00 66.81 88 VAL A CA 1
ATOM 670 C C . VAL A 1 88 ? 10.111 -14.279 -9.747 1.00 66.81 88 VAL A C 1
ATOM 672 O O . VAL A 1 88 ? 9.669 -14.340 -10.895 1.00 66.81 88 VAL A O 1
ATOM 675 N N . GLY A 1 89 ? 11.300 -13.762 -9.437 1.00 67.25 89 GLY A N 1
ATOM 676 C CA . GLY A 1 89 ? 12.297 -13.386 -10.434 1.00 67.25 89 GLY A CA 1
ATOM 677 C C . GLY A 1 89 ? 13.153 -14.591 -10.798 1.00 67.25 89 GLY A C 1
ATOM 678 O O . GLY A 1 89 ? 13.562 -15.351 -9.918 1.00 67.25 89 GLY A O 1
ATOM 679 N N . THR A 1 90 ? 13.405 -14.793 -12.089 1.00 67.12 90 THR A N 1
ATOM 680 C CA . THR A 1 90 ? 14.387 -15.768 -12.575 1.00 67.12 90 THR A CA 1
ATOM 681 C C . THR A 1 90 ? 15.319 -15.097 -13.568 1.00 67.12 90 THR A C 1
ATOM 683 O O . THR A 1 90 ? 14.889 -14.673 -14.642 1.00 67.12 90 THR A O 1
ATOM 686 N N . ARG A 1 91 ? 16.611 -15.059 -13.232 1.00 68.38 91 ARG A N 1
ATOM 687 C CA . ARG A 1 91 ? 17.675 -14.605 -14.130 1.00 68.38 91 ARG A CA 1
ATOM 688 C C . ARG A 1 91 ? 18.186 -15.758 -14.979 1.00 68.38 91 ARG A C 1
ATOM 690 O O . ARG A 1 91 ? 18.531 -16.818 -14.464 1.00 68.38 91 ARG A O 1
ATOM 697 N N . MET A 1 92 ? 18.230 -15.555 -16.289 1.00 65.69 92 MET A N 1
ATOM 698 C CA . MET A 1 92 ? 18.769 -16.518 -17.245 1.00 65.69 92 MET A CA 1
ATOM 699 C C . MET A 1 92 ? 19.908 -15.862 -18.018 1.00 65.69 92 MET A C 1
ATOM 701 O O . MET A 1 92 ? 19.802 -14.715 -18.454 1.00 65.69 92 MET A O 1
ATOM 705 N N . ILE A 1 93 ? 21.009 -16.596 -18.180 1.00 65.25 93 ILE A N 1
ATOM 706 C CA . ILE A 1 93 ? 22.209 -16.120 -18.871 1.00 65.25 93 ILE A CA 1
ATOM 707 C C . ILE A 1 93 ? 22.536 -17.119 -19.976 1.00 65.25 93 ILE A C 1
ATOM 709 O O . ILE A 1 93 ? 22.864 -18.272 -19.705 1.00 65.25 93 ILE A O 1
ATOM 713 N N . TRP A 1 94 ? 22.472 -16.698 -21.235 1.00 68.56 94 TRP A N 1
ATOM 714 C CA . TRP A 1 94 ? 22.759 -17.584 -22.362 1.00 68.56 94 TRP A CA 1
ATOM 715 C C . TRP A 1 94 ? 24.013 -17.154 -23.145 1.00 68.56 94 TRP A C 1
ATOM 717 O O . TRP A 1 94 ? 24.237 -15.964 -23.368 1.00 68.56 94 TRP A O 1
ATOM 727 N N . ASN A 1 95 ? 24.842 -18.133 -23.549 1.00 59.16 95 ASN A N 1
ATOM 728 C CA . ASN A 1 95 ? 26.108 -17.915 -24.249 1.00 59.16 95 ASN A CA 1
ATOM 729 C C . ASN A 1 95 ? 25.968 -17.888 -25.778 1.00 59.16 95 ASN A C 1
ATOM 731 O O . ASN A 1 95 ? 25.665 -18.893 -26.418 1.00 59.16 95 ASN A O 1
ATOM 735 N N . GLY A 1 96 ? 26.329 -16.716 -26.296 1.00 59.16 96 GLY A N 1
ATOM 736 C CA . GLY A 1 96 ? 26.797 -16.370 -27.636 1.00 59.16 96 GLY A CA 1
ATOM 737 C C . GLY A 1 96 ? 27.634 -15.100 -27.441 1.00 59.16 96 GLY A C 1
ATOM 738 O O . GLY A 1 96 ? 28.738 -15.190 -26.920 1.00 59.16 96 GLY A O 1
ATOM 739 N N . ASP A 1 97 ? 27.029 -13.922 -27.621 1.00 53.91 97 ASP A N 1
ATOM 740 C CA . ASP A 1 97 ? 27.620 -12.612 -27.279 1.00 53.91 97 ASP A CA 1
ATOM 741 C C . ASP A 1 97 ? 26.808 -11.878 -26.187 1.00 53.91 97 ASP A C 1
ATOM 743 O O . ASP A 1 97 ? 26.245 -10.807 -26.397 1.00 53.91 97 ASP A O 1
ATOM 747 N N . ARG A 1 98 ? 26.731 -12.521 -25.010 1.00 55.44 98 ARG A N 1
ATOM 748 C CA . ARG A 1 98 ? 26.084 -12.100 -23.743 1.00 55.44 98 ARG A CA 1
ATOM 749 C C . ARG A 1 98 ? 24.704 -11.459 -23.892 1.00 55.44 98 ARG A C 1
ATOM 751 O O . ARG A 1 98 ? 24.587 -10.245 -23.962 1.00 55.44 98 ARG A O 1
ATOM 758 N N . GLN A 1 99 ? 23.651 -12.271 -23.817 1.00 56.72 99 GLN A N 1
ATOM 759 C CA . GLN A 1 99 ? 22.302 -11.767 -23.573 1.00 56.72 99 GLN A CA 1
ATOM 760 C C . GLN A 1 99 ? 21.818 -12.201 -22.192 1.00 56.72 99 GLN A C 1
ATOM 762 O O . GLN A 1 99 ? 21.798 -13.394 -21.878 1.00 56.72 99 GLN A O 1
ATOM 767 N N . GLU A 1 100 ? 21.442 -11.228 -21.365 1.00 58.31 100 GLU A N 1
ATOM 768 C CA . GLU A 1 100 ? 20.759 -11.479 -20.099 1.00 58.31 100 GLU A CA 1
ATOM 769 C C . GLU A 1 100 ? 19.258 -11.348 -20.337 1.00 58.31 100 GLU A C 1
ATOM 771 O O . GLU A 1 100 ? 18.793 -10.328 -20.850 1.00 58.31 100 GLU A O 1
ATOM 776 N N . LEU A 1 101 ? 18.518 -12.406 -20.006 1.00 59.47 101 LEU A N 1
ATOM 777 C CA . LEU A 1 101 ? 17.064 -12.398 -19.985 1.00 59.47 101 LEU A CA 1
ATOM 778 C C . LEU A 1 101 ? 16.635 -12.679 -18.553 1.00 59.47 101 LEU A C 1
ATOM 780 O O . LEU A 1 101 ? 16.814 -13.787 -18.048 1.00 59.47 101 LEU A O 1
ATOM 784 N N . GLU A 1 102 ? 16.069 -11.681 -17.897 1.00 62.16 102 GLU A N 1
ATOM 785 C CA . GLU A 1 102 ? 15.471 -11.868 -16.583 1.00 62.16 102 GLU A CA 1
ATOM 786 C C . GLU A 1 102 ? 13.959 -11.762 -16.715 1.00 62.16 102 GLU A C 1
ATOM 788 O O . GLU A 1 102 ? 13.441 -10.772 -17.235 1.00 62.16 102 GLU A O 1
ATOM 793 N N . VAL A 1 10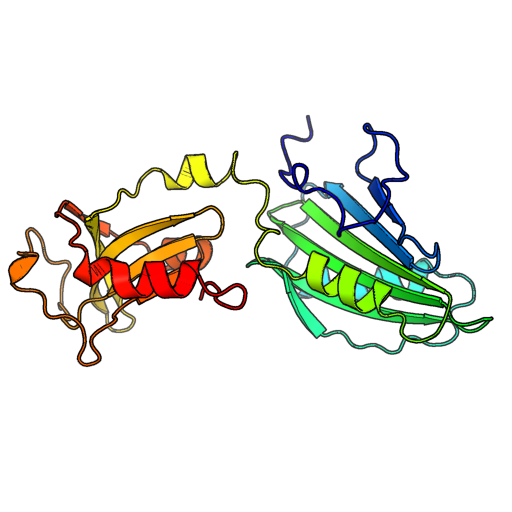3 ? 13.264 -12.828 -16.313 1.00 60.28 103 VAL A N 1
ATOM 794 C CA . VAL A 1 103 ? 11.806 -12.938 -16.402 1.00 60.28 103 VAL A CA 1
ATOM 795 C C . VAL A 1 103 ? 11.246 -12.996 -14.994 1.00 60.28 103 VAL A C 1
ATOM 797 O O . VAL A 1 103 ? 11.613 -13.868 -14.203 1.00 60.28 103 VAL A O 1
ATOM 800 N N . THR A 1 104 ? 10.339 -12.076 -14.698 1.00 63.22 104 THR A N 1
ATOM 801 C CA . THR A 1 104 ? 9.673 -11.982 -13.403 1.00 63.22 104 THR A CA 1
ATOM 802 C C . THR A 1 104 ? 8.185 -12.153 -13.589 1.00 63.22 104 THR A C 1
ATOM 804 O O . THR A 1 104 ? 7.576 -11.468 -14.408 1.00 63.22 104 THR A O 1
ATOM 807 N N . TYR A 1 105 ? 7.612 -13.080 -12.831 1.00 63.34 105 TYR A N 1
ATOM 808 C CA . TYR A 1 105 ? 6.185 -13.370 -12.843 1.00 63.34 105 TYR A CA 1
ATOM 809 C C . TYR A 1 105 ? 5.512 -12.775 -11.613 1.00 63.34 105 TYR A C 1
ATOM 811 O O . TYR A 1 105 ? 6.024 -12.917 -10.500 1.00 63.34 105 TYR A O 1
ATOM 819 N N . PHE A 1 106 ? 4.339 -12.185 -11.823 1.00 66.12 106 PHE A N 1
ATOM 820 C CA . PHE A 1 106 ? 3.493 -11.594 -10.791 1.00 66.12 106 PHE A CA 1
ATOM 821 C C . PHE A 1 106 ? 2.077 -12.149 -10.925 1.00 66.12 106 PHE A C 1
ATOM 823 O O . PHE A 1 106 ? 1.514 -12.170 -12.023 1.00 66.12 106 PHE A O 1
ATOM 830 N N . GLY A 1 107 ? 1.488 -12.573 -9.808 1.00 62.59 107 GLY A N 1
ATOM 831 C CA . GLY A 1 107 ? 0.057 -12.861 -9.745 1.00 62.59 107 GLY A CA 1
ATOM 832 C C . GLY A 1 107 ? -0.703 -11.586 -9.397 1.00 62.59 107 GLY A C 1
ATOM 833 O O . GLY A 1 107 ? -0.666 -11.165 -8.248 1.00 62.59 107 GLY A O 1
ATOM 834 N N . LEU A 1 108 ? -1.404 -10.971 -10.354 1.00 59.06 108 LEU A N 1
ATOM 835 C CA . LEU A 1 108 ? -2.165 -9.729 -10.110 1.00 59.06 108 LEU A CA 1
ATOM 836 C C . LEU A 1 108 ? -3.533 -9.962 -9.439 1.00 59.06 108 LEU A C 1
ATOM 838 O O . LEU A 1 108 ? -4.325 -9.035 -9.296 1.00 59.06 108 LEU A O 1
ATOM 842 N N . GLY A 1 109 ? -3.823 -11.201 -9.044 1.00 58.12 109 GLY A N 1
ATOM 843 C CA . GLY A 1 109 ? -5.101 -11.628 -8.486 1.00 58.12 109 GLY A CA 1
ATOM 844 C C . GLY A 1 109 ? -5.559 -12.961 -9.086 1.00 58.12 109 GLY A C 1
ATOM 845 O O . GLY A 1 109 ? -4.829 -13.562 -9.882 1.00 58.12 109 GLY A O 1
ATOM 846 N N . PRO A 1 110 ? -6.759 -13.443 -8.717 1.00 57.72 110 PRO A N 1
ATOM 847 C CA . PRO A 1 110 ? -7.314 -14.680 -9.254 1.00 57.72 110 PRO A CA 1
ATOM 848 C C . PRO A 1 110 ? -7.381 -14.635 -10.785 1.00 57.72 110 PRO A C 1
ATOM 850 O O . PRO A 1 110 ? -8.053 -13.784 -11.363 1.00 57.72 110 PRO A O 1
ATOM 853 N N . GLY A 1 111 ? -6.676 -15.558 -11.438 1.00 63.69 111 GLY A N 1
ATOM 854 C CA . GLY A 1 111 ? -6.728 -15.746 -12.885 1.00 63.69 111 GLY A CA 1
ATOM 855 C C . GLY A 1 111 ? -6.048 -14.680 -13.749 1.00 63.69 111 GLY A C 1
ATOM 856 O O . GLY A 1 111 ? -6.376 -14.572 -14.931 1.00 63.69 111 GLY A O 1
ATOM 857 N N . HIS A 1 112 ? -5.093 -13.919 -13.208 1.00 68.31 112 HIS A N 1
ATOM 858 C CA . HIS A 1 112 ? -4.259 -13.002 -13.993 1.00 68.31 112 HIS A CA 1
ATOM 859 C C . HIS A 1 112 ? -2.774 -13.203 -13.692 1.00 68.31 112 HIS A C 1
ATOM 861 O O . HIS A 1 112 ? -2.342 -13.121 -12.540 1.00 68.31 112 HIS A O 1
ATOM 867 N N . LEU A 1 113 ? -1.991 -13.424 -14.748 1.00 71.88 113 LEU A N 1
ATOM 868 C CA . LEU A 1 113 ? -0.543 -13.554 -14.685 1.00 71.88 113 LEU A CA 1
ATOM 869 C C . LEU A 1 113 ? 0.080 -12.452 -15.534 1.00 71.88 113 LEU A C 1
ATOM 871 O O . LEU A 1 113 ? -0.207 -12.345 -16.723 1.00 71.88 113 LEU A O 1
ATOM 875 N N . CYS A 1 114 ? 0.964 -11.659 -14.940 1.00 71.94 114 CYS A N 1
ATOM 876 C CA . CYS A 1 114 ? 1.819 -10.766 -15.709 1.00 71.94 114 CYS A CA 1
ATOM 877 C C . CYS A 1 114 ? 3.261 -11.231 -15.623 1.00 71.94 114 CYS A C 1
ATOM 879 O O . CYS A 1 114 ? 3.743 -11.654 -14.572 1.00 71.94 114 CYS A O 1
ATOM 881 N N . SER A 1 115 ? 3.944 -11.142 -16.753 1.00 76.44 115 SER A N 1
ATOM 882 C CA . SER A 1 115 ? 5.370 -11.366 -16.871 1.00 76.44 115 SER A CA 1
ATOM 883 C C . SER A 1 115 ? 6.043 -10.068 -17.297 1.00 76.44 115 SER A C 1
ATOM 885 O O .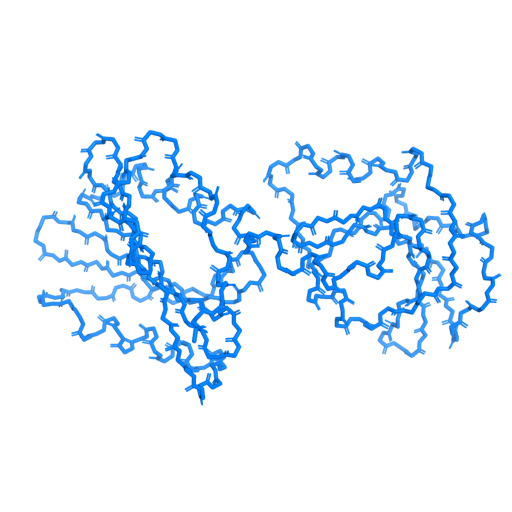 SER A 1 115 ? 5.590 -9.377 -18.210 1.00 76.44 115 SER A O 1
ATOM 887 N N . VAL A 1 116 ? 7.125 -9.724 -16.613 1.00 75.50 116 VAL A N 1
ATOM 888 C CA . VAL A 1 116 ? 8.039 -8.658 -17.013 1.00 75.50 116 VAL A CA 1
ATOM 889 C C . VAL A 1 116 ? 9.329 -9.339 -17.430 1.00 75.50 116 VAL A C 1
ATOM 891 O O . VAL A 1 116 ? 9.894 -10.125 -16.676 1.00 75.50 116 VAL A O 1
ATOM 894 N N . SER A 1 117 ? 9.778 -9.059 -18.642 1.00 77.00 117 SER A N 1
ATOM 895 C CA . SER A 1 117 ? 11.003 -9.599 -19.210 1.00 77.00 117 SER A CA 1
ATOM 896 C C . SER A 1 117 ? 11.927 -8.456 -19.596 1.00 77.00 117 SER A C 1
ATOM 898 O O . SER A 1 117 ? 11.548 -7.571 -20.360 1.00 77.00 117 SER A O 1
ATOM 900 N N . VAL A 1 118 ? 13.139 -8.466 -19.055 1.00 76.88 118 VAL A N 1
ATOM 901 C CA . VAL A 1 118 ? 14.202 -7.537 -19.445 1.00 76.88 118 VAL A CA 1
ATOM 902 C C . VAL A 1 118 ? 15.202 -8.325 -20.268 1.00 76.88 118 VAL A C 1
ATOM 904 O O . VAL A 1 118 ? 15.737 -9.322 -19.787 1.00 76.88 118 VAL A O 1
ATOM 907 N N . ARG A 1 119 ? 15.434 -7.902 -21.511 1.00 76.88 119 ARG A N 1
ATOM 908 C CA . ARG A 1 119 ? 16.459 -8.468 -22.390 1.00 76.88 119 ARG A CA 1
ATOM 909 C C . ARG A 1 119 ? 17.515 -7.414 -22.665 1.00 76.88 119 ARG A C 1
ATOM 911 O O . ARG A 1 119 ? 17.176 -6.369 -23.207 1.00 76.88 119 ARG A O 1
ATOM 918 N N . SER A 1 120 ? 18.773 -7.742 -22.396 1.00 74.50 120 SER A N 1
ATOM 919 C CA . SER A 1 120 ? 19.925 -6.902 -22.737 1.00 74.50 120 SER A CA 1
ATOM 920 C C . SER A 1 120 ? 20.926 -7.645 -23.606 1.00 74.50 120 SER A C 1
ATOM 922 O O . SER A 1 120 ? 21.042 -8.863 -23.491 1.00 74.50 120 SER A O 1
ATOM 924 N N . VAL A 1 121 ? 21.667 -6.916 -24.435 1.00 71.00 121 VAL A N 1
ATOM 925 C CA . VAL A 1 121 ? 22.874 -7.372 -25.134 1.00 71.00 121 VAL A CA 1
ATOM 926 C C . VAL A 1 121 ? 24.088 -6.762 -24.420 1.00 71.00 121 VAL A C 1
ATOM 928 O O . VAL A 1 121 ? 24.133 -5.558 -24.205 1.00 71.00 121 VAL A O 1
ATOM 931 N N . GLY A 1 122 ? 25.060 -7.581 -24.023 1.00 65.31 122 GLY A N 1
ATOM 932 C CA . GLY A 1 122 ? 26.219 -7.203 -23.209 1.00 65.31 122 GLY A CA 1
ATOM 933 C C . GLY A 1 122 ? 26.096 -7.547 -21.715 1.00 65.31 122 GLY A C 1
ATOM 934 O O . GLY A 1 122 ? 25.037 -7.903 -21.206 1.00 65.31 122 GLY A O 1
ATOM 935 N N . SER A 1 123 ? 27.219 -7.475 -20.990 1.00 56.47 123 SER A N 1
ATOM 936 C CA . SER A 1 123 ? 27.234 -7.637 -19.527 1.00 56.47 123 SER A CA 1
ATOM 937 C C . SER A 1 123 ? 26.990 -6.305 -18.823 1.00 56.47 123 SER A C 1
ATOM 939 O O . SER A 1 123 ? 27.823 -5.411 -18.946 1.00 56.47 123 SER A O 1
ATOM 941 N N . GLN A 1 124 ? 25.925 -6.239 -18.020 1.00 60.88 124 GLN A N 1
ATOM 942 C CA . GLN A 1 124 ? 25.663 -5.192 -17.021 1.00 60.88 124 GLN A CA 1
ATOM 943 C C . GLN A 1 124 ? 25.630 -3.754 -17.564 1.00 60.88 124 GLN A C 1
ATOM 945 O O . GLN A 1 124 ? 26.388 -2.893 -17.114 1.00 60.88 124 GLN A O 1
ATOM 950 N N . SER A 1 125 ? 24.724 -3.461 -18.498 1.00 61.94 125 SER A N 1
ATOM 951 C CA . SER A 1 125 ? 24.458 -2.065 -18.842 1.00 61.94 125 SER A CA 1
ATOM 952 C C . SER A 1 125 ? 23.660 -1.375 -17.733 1.00 61.94 125 SER A C 1
ATOM 954 O O . SER A 1 125 ? 22.790 -1.967 -17.086 1.00 61.94 125 SER A O 1
ATOM 956 N N . GLN A 1 126 ? 23.931 -0.086 -17.512 1.00 71.44 126 GLN A N 1
ATOM 957 C CA . GLN A 1 126 ? 23.107 0.752 -16.633 1.00 71.44 126 GLN A CA 1
ATOM 958 C C . GLN A 1 126 ? 21.631 0.739 -17.068 1.00 71.44 126 GLN A C 1
ATOM 960 O O . GLN A 1 126 ? 20.748 0.931 -16.236 1.00 71.44 126 GLN A O 1
ATOM 965 N N . SER A 1 127 ? 21.357 0.467 -18.346 1.00 72.56 127 SER A N 1
ATOM 966 C CA . SER A 1 127 ? 20.018 0.307 -18.911 1.00 72.56 127 SER A CA 1
ATOM 967 C C . SER A 1 127 ? 19.253 -0.856 -18.268 1.00 72.56 127 SER A C 1
ATOM 969 O O . SER A 1 127 ? 18.075 -0.694 -17.958 1.00 72.56 127 SER A O 1
ATOM 971 N N . VAL A 1 128 ? 19.903 -1.986 -17.962 1.00 71.06 128 VAL A N 1
ATOM 972 C CA . VAL A 1 128 ? 19.274 -3.095 -17.213 1.00 71.06 128 VAL A CA 1
ATOM 973 C C . VAL A 1 128 ? 18.898 -2.666 -15.801 1.00 71.06 128 VAL A C 1
ATOM 975 O O . VAL A 1 128 ? 17.768 -2.894 -15.376 1.00 71.06 128 VAL A O 1
ATOM 978 N N . GLN A 1 129 ? 19.812 -2.003 -15.087 1.00 73.25 129 GLN A N 1
ATOM 979 C CA . GLN A 1 129 ? 19.530 -1.530 -13.731 1.00 73.25 129 GLN A CA 1
ATOM 980 C C . GLN A 1 129 ? 18.402 -0.491 -13.728 1.00 73.25 129 GLN A C 1
ATOM 982 O O . GLN A 1 129 ? 17.506 -0.573 -12.900 1.00 73.25 129 GLN A O 1
ATOM 987 N N . ARG A 1 130 ? 18.373 0.433 -14.696 1.00 73.69 130 ARG A N 1
ATOM 988 C CA . ARG A 1 130 ? 17.284 1.415 -14.835 1.00 73.69 130 ARG A CA 1
ATOM 989 C C . ARG A 1 130 ? 15.948 0.767 -15.183 1.00 73.69 130 ARG A C 1
ATOM 991 O O . ARG A 1 130 ? 14.927 1.185 -14.647 1.00 73.69 130 ARG A O 1
ATOM 998 N N . ALA A 1 131 ? 15.940 -0.243 -16.053 1.00 71.75 131 ALA A N 1
ATOM 999 C CA . ALA A 1 131 ? 14.735 -1.021 -16.342 1.00 71.75 131 ALA A CA 1
ATOM 1000 C C . ALA A 1 131 ? 14.211 -1.701 -15.074 1.00 71.75 131 ALA A C 1
ATOM 1002 O O . ALA A 1 131 ? 13.004 -1.751 -14.848 1.00 71.75 131 ALA A O 1
ATOM 1003 N N . TRP A 1 132 ? 15.128 -2.167 -14.228 1.00 68.44 132 TRP A N 1
ATOM 1004 C CA . TRP A 1 132 ? 14.820 -2.771 -12.945 1.00 68.44 132 TRP A CA 1
ATOM 1005 C C . TRP A 1 132 ? 14.316 -1.785 -11.906 1.00 68.44 132 TRP A C 1
ATOM 1007 O O . TRP A 1 132 ? 13.306 -2.052 -11.267 1.00 68.44 132 TRP A O 1
ATOM 1017 N N . ASP A 1 133 ? 14.971 -0.644 -11.747 1.00 70.31 133 ASP A N 1
ATOM 1018 C CA . ASP A 1 133 ? 14.523 0.405 -10.838 1.00 70.31 133 ASP A CA 1
ATOM 1019 C C . ASP A 1 133 ? 13.156 0.928 -11.285 1.00 70.31 133 ASP A C 1
ATOM 1021 O O . ASP A 1 133 ? 12.267 1.136 -10.462 1.00 70.31 133 ASP A O 1
ATOM 1025 N N . PHE A 1 134 ? 12.937 1.052 -12.598 1.00 69.88 134 PHE A N 1
ATOM 1026 C CA . PHE A 1 134 ? 11.627 1.355 -13.155 1.00 69.88 134 PHE A CA 1
ATOM 1027 C C . PHE A 1 134 ? 10.614 0.286 -12.758 1.00 69.88 134 PHE A C 1
ATOM 1029 O O . PHE A 1 134 ? 9.619 0.656 -12.140 1.00 69.88 134 PHE A O 1
ATOM 1036 N N . ALA A 1 135 ? 10.906 -0.993 -13.031 1.00 63.53 135 ALA A N 1
ATOM 1037 C CA . ALA A 1 135 ? 10.081 -2.152 -12.694 1.00 63.53 135 ALA A CA 1
ATOM 1038 C C . ALA A 1 135 ? 9.894 -2.365 -11.178 1.00 63.53 135 ALA A C 1
ATOM 1040 O O . ALA A 1 135 ? 8.926 -2.970 -10.774 1.00 63.53 135 ALA A O 1
ATOM 1041 N N . ASN A 1 136 ? 10.754 -1.868 -10.299 1.00 59.53 136 ASN A N 1
ATOM 1042 C CA . ASN A 1 136 ? 10.591 -2.051 -8.850 1.00 59.53 136 ASN A CA 1
ATOM 1043 C C . ASN A 1 136 ? 10.149 -0.768 -8.135 1.00 59.53 136 ASN A C 1
ATOM 1045 O O . ASN A 1 136 ? 9.907 -0.777 -6.928 1.00 59.53 136 ASN A O 1
ATOM 1049 N N . SER A 1 137 ? 10.049 0.356 -8.849 1.00 59.50 137 SER A N 1
ATOM 1050 C CA . SER A 1 137 ? 9.657 1.628 -8.245 1.00 59.50 137 SER A CA 1
ATOM 1051 C C . SER A 1 137 ? 8.184 1.630 -7.825 1.00 59.50 137 SER A C 1
ATOM 1053 O O . SER A 1 137 ? 7.302 1.130 -8.519 1.00 59.50 137 SER A O 1
ATOM 1055 N N . LYS A 1 138 ? 7.906 2.289 -6.696 1.00 44.75 138 LYS A N 1
ATOM 1056 C CA . LYS A 1 138 ? 6.615 2.325 -5.972 1.00 44.75 138 LYS A CA 1
ATOM 1057 C C . LYS A 1 138 ? 5.400 2.771 -6.770 1.00 44.75 138 LYS A C 1
ATOM 1059 O O . LYS A 1 138 ? 4.270 2.520 -6.380 1.00 44.75 138 LYS A O 1
ATOM 1064 N N . ARG A 1 139 ? 5.633 3.405 -7.913 1.00 45.84 139 ARG A N 1
ATOM 1065 C CA . ARG A 1 139 ? 4.601 3.858 -8.853 1.00 45.84 139 ARG A CA 1
ATOM 1066 C C . ARG A 1 139 ? 4.034 2.746 -9.738 1.00 45.84 139 ARG A C 1
ATOM 1068 O O . ARG A 1 139 ? 3.327 3.043 -10.691 1.00 45.84 139 ARG A O 1
ATOM 1075 N N . LEU A 1 140 ? 4.370 1.493 -9.462 1.00 45.81 140 LEU A N 1
ATOM 1076 C CA . LEU A 1 140 ? 3.834 0.326 -10.155 1.00 45.81 140 LEU A CA 1
ATOM 1077 C C . LEU A 1 140 ? 2.670 -0.347 -9.425 1.00 45.81 140 LEU A C 1
ATOM 1079 O O . LEU A 1 140 ? 2.287 -1.469 -9.756 1.00 45.81 140 LEU A O 1
ATOM 1083 N N . GLY A 1 141 ? 2.058 0.374 -8.483 1.00 41.81 141 GLY A N 1
ATOM 1084 C CA . GLY A 1 141 ? 0.663 0.135 -8.155 1.00 41.81 141 GLY A CA 1
ATOM 1085 C C . GLY A 1 141 ? -0.145 0.157 -9.448 1.00 41.81 141 GLY A C 1
ATOM 1086 O O . GLY A 1 141 ? -0.010 1.069 -10.265 1.00 41.81 141 GLY A O 1
ATOM 1087 N N . THR A 1 142 ? -0.940 -0.886 -9.657 1.00 40.12 142 THR A N 1
ATOM 1088 C CA . THR A 1 142 ? -1.958 -0.942 -10.705 1.00 40.12 142 THR A CA 1
ATOM 1089 C C . THR A 1 142 ? -2.650 0.423 -10.808 1.00 40.12 142 THR A C 1
ATOM 1091 O O . THR A 1 142 ? -3.154 0.891 -9.788 1.00 40.12 142 THR A O 1
ATOM 1094 N N . SER A 1 143 ? -2.633 1.080 -11.975 1.00 39.66 143 SER A N 1
ATOM 1095 C CA . SER A 1 143 ? -3.153 2.427 -12.193 1.00 39.66 143 SER A CA 1
ATOM 1096 C C . SER A 1 143 ? -4.468 2.645 -11.432 1.00 39.66 143 SER A C 1
ATOM 1098 O O . SER A 1 143 ? -5.509 2.030 -11.674 1.00 39.66 143 SER A O 1
ATOM 1100 N N . GLY A 1 144 ? -4.387 3.511 -10.423 1.00 38.78 144 GLY A N 1
ATOM 1101 C CA . GLY A 1 144 ? -5.327 3.648 -9.316 1.00 38.78 144 GLY A CA 1
ATOM 1102 C C . GLY A 1 144 ? -6.706 4.205 -9.647 1.00 38.78 144 GLY A C 1
ATOM 1103 O O . GLY A 1 144 ? -7.363 4.782 -8.787 1.00 38.78 144 GLY A O 1
ATOM 1104 N N . ARG A 1 145 ? -7.235 4.022 -10.862 1.00 38.53 145 ARG A N 1
ATOM 1105 C CA . ARG A 1 145 ? -8.647 4.342 -11.125 1.00 38.53 145 ARG A CA 1
ATOM 1106 C C . ARG A 1 145 ? -9.604 3.237 -10.692 1.00 38.53 145 ARG A C 1
ATOM 1108 O O . ARG A 1 145 ? -10.777 3.558 -10.515 1.00 38.53 145 ARG A O 1
ATOM 1115 N N . GLY A 1 146 ? -9.152 1.993 -10.526 1.00 34.78 146 GLY A N 1
ATOM 1116 C CA . GLY A 1 146 ? -10.000 0.850 -10.157 1.00 34.78 146 GLY A CA 1
ATOM 1117 C C . GLY A 1 146 ? -10.036 0.553 -8.655 1.00 34.78 146 GLY A C 1
ATOM 1118 O O . GLY A 1 146 ? -11.099 0.606 -8.042 1.00 34.78 146 GLY A O 1
ATOM 1119 N N . LEU A 1 147 ? -8.878 0.280 -8.046 1.00 40.91 147 LEU A N 1
ATOM 1120 C CA . LEU A 1 147 ? -8.794 -0.170 -6.647 1.00 40.91 147 LEU A CA 1
ATOM 1121 C C . LEU A 1 147 ? -9.087 0.948 -5.641 1.00 40.91 147 LEU A C 1
ATOM 1123 O O . LEU A 1 147 ? -9.881 0.747 -4.721 1.00 40.91 147 LEU A O 1
ATOM 1127 N N . ALA A 1 148 ? -8.598 2.168 -5.883 1.00 41.78 148 ALA A N 1
ATOM 1128 C CA . ALA A 1 148 ? -8.907 3.317 -5.032 1.00 41.78 148 ALA A CA 1
ATOM 1129 C C . ALA A 1 148 ? -10.412 3.654 -4.975 1.00 41.78 148 ALA A C 1
ATOM 1131 O O . ALA A 1 148 ? -10.836 4.352 -4.060 1.00 41.78 148 ALA A O 1
ATOM 1132 N N . ARG A 1 149 ? -11.255 3.173 -5.912 1.00 41.91 149 ARG A N 1
ATOM 1133 C CA . ARG A 1 149 ? -12.719 3.370 -5.833 1.00 41.91 149 ARG A CA 1
ATOM 1134 C C . ARG A 1 149 ? -13.390 2.492 -4.779 1.00 41.91 149 ARG A C 1
ATOM 1136 O O . ARG A 1 149 ? -14.393 2.932 -4.226 1.00 41.91 149 ARG A O 1
ATOM 1143 N N . ASN A 1 150 ? -12.840 1.317 -4.474 1.00 45.38 150 ASN A N 1
ATOM 1144 C CA . ASN A 1 150 ? -13.428 0.410 -3.485 1.00 45.38 150 ASN A CA 1
ATOM 1145 C C . ASN A 1 150 ? -12.940 0.693 -2.056 1.00 45.38 150 ASN A C 1
ATOM 1147 O O . ASN A 1 150 ? -13.684 0.442 -1.112 1.00 45.38 150 ASN A O 1
ATOM 1151 N N . HIS A 1 151 ? -11.761 1.301 -1.886 1.00 56.22 151 HIS A N 1
ATOM 1152 C CA . HIS A 1 151 ? -11.253 1.710 -0.567 1.00 56.22 151 HIS A CA 1
ATOM 1153 C C . HIS A 1 151 ? -11.730 3.109 -0.118 1.00 56.22 151 HIS A C 1
ATOM 1155 O O . HIS A 1 151 ? -11.364 3.562 0.964 1.00 56.22 151 HIS A O 1
ATOM 1161 N N . ARG A 1 152 ? -12.631 3.767 -0.877 1.00 58.12 152 ARG A N 1
ATOM 1162 C CA . ARG A 1 152 ? -13.263 5.072 -0.544 1.00 58.12 152 ARG A CA 1
ATOM 1163 C C . ARG A 1 152 ? -14.111 5.085 0.733 1.00 58.12 152 ARG A C 1
ATOM 1165 O O . ARG A 1 152 ? -14.781 6.076 1.003 1.00 58.12 152 ARG A O 1
ATOM 1172 N N . ARG A 1 153 ? -14.142 3.993 1.497 1.00 79.62 153 ARG A N 1
ATOM 1173 C CA . ARG A 1 153 ? -14.824 3.971 2.792 1.00 79.62 153 ARG A CA 1
ATOM 1174 C C . ARG A 1 153 ? -14.121 4.870 3.811 1.00 79.62 153 ARG A C 1
ATOM 1176 O O . ARG A 1 153 ? -14.798 5.391 4.689 1.00 79.62 153 ARG A O 1
ATOM 1183 N N . TRP A 1 154 ? -12.803 5.003 3.702 1.00 91.31 154 TRP A N 1
ATOM 1184 C CA . TRP A 1 154 ? -11.986 5.688 4.695 1.00 91.31 154 TRP A CA 1
ATOM 1185 C C . TRP A 1 154 ? -11.738 7.136 4.293 1.00 91.31 154 TRP A C 1
ATOM 1187 O O . TRP A 1 154 ? -11.328 7.422 3.168 1.00 91.31 154 TRP A O 1
ATOM 1197 N N . GLU A 1 155 ? -11.988 8.039 5.228 1.00 92.19 155 GLU A N 1
ATOM 1198 C CA . GLU A 1 155 ? -11.769 9.471 5.093 1.00 92.19 155 GLU A CA 1
ATOM 1199 C C . GLU A 1 155 ? -10.659 9.938 6.035 1.00 92.19 155 GLU A C 1
ATOM 1201 O O . GLU A 1 155 ? -10.344 9.325 7.056 1.00 92.19 155 GLU A O 1
ATOM 1206 N N . ARG A 1 156 ? -10.048 11.072 5.695 1.00 92.62 156 ARG A N 1
ATOM 1207 C CA . ARG A 1 156 ? -8.992 11.670 6.509 1.00 92.62 156 ARG A CA 1
ATOM 1208 C C . ARG A 1 156 ? -9.626 12.121 7.815 1.00 92.62 156 ARG A C 1
ATOM 1210 O O . ARG A 1 156 ? -10.634 12.820 7.801 1.00 92.62 156 ARG A O 1
ATOM 1217 N N . GLY A 1 157 ? -9.002 11.747 8.923 1.00 92.00 157 GLY A N 1
ATOM 1218 C CA . GLY A 1 157 ? -9.523 11.994 10.257 1.00 92.00 157 GLY A CA 1
ATOM 1219 C C . GLY A 1 157 ? -10.409 10.877 10.805 1.00 92.00 157 GLY A C 1
ATOM 1220 O O . GLY A 1 157 ? -10.775 10.942 11.978 1.00 92.00 157 GLY A O 1
ATOM 1221 N N . ASP A 1 158 ? -10.717 9.837 10.022 1.00 93.56 158 ASP A N 1
ATOM 1222 C CA . ASP A 1 158 ? -11.371 8.642 10.555 1.00 93.56 158 ASP A CA 1
ATOM 1223 C C . ASP A 1 158 ? -10.487 8.019 11.643 1.00 93.56 158 ASP A C 1
ATOM 1225 O O . ASP A 1 158 ? -9.332 7.661 11.408 1.00 93.56 158 ASP A O 1
ATOM 1229 N N . LEU A 1 159 ? -11.041 7.881 12.845 1.00 92.75 159 LEU A N 1
ATOM 1230 C CA . LEU A 1 159 ? -10.467 7.088 13.920 1.00 92.75 159 LEU A CA 1
ATOM 1231 C C . LEU A 1 159 ? -10.957 5.657 13.779 1.00 92.75 159 LEU A C 1
ATOM 1233 O O . LEU A 1 159 ? -12.162 5.401 13.736 1.00 92.75 159 LEU A O 1
ATOM 1237 N N . VAL A 1 160 ? -10.018 4.724 13.723 1.00 93.50 160 VAL A N 1
ATOM 1238 C CA . VAL A 1 160 ? -10.272 3.305 13.513 1.00 93.50 160 VAL A CA 1
ATOM 1239 C C . VAL A 1 160 ? -9.721 2.475 14.664 1.00 93.50 160 VAL A C 1
ATOM 1241 O O . VAL A 1 160 ? -8.621 2.714 15.161 1.00 93.50 160 VAL A O 1
ATOM 1244 N N . GLY A 1 161 ? -10.496 1.479 15.077 1.00 93.19 161 GLY A N 1
ATOM 1245 C CA . GLY A 1 161 ? -10.066 0.417 15.969 1.00 93.19 161 GLY A CA 1
ATOM 1246 C C . GLY A 1 161 ? -9.446 -0.712 15.156 1.00 93.19 161 GLY A C 1
ATOM 1247 O O . GLY A 1 161 ? -10.061 -1.214 14.211 1.00 93.19 161 GLY A O 1
ATOM 1248 N N . LEU A 1 162 ? -8.235 -1.102 15.531 1.00 93.06 162 LEU A N 1
ATOM 1249 C CA . LEU A 1 162 ? -7.470 -2.188 14.936 1.00 93.06 162 LEU A CA 1
ATOM 1250 C C . LEU A 1 162 ? -7.380 -3.333 15.954 1.00 93.06 162 LEU A C 1
ATOM 1252 O O . LEU A 1 162 ? -6.771 -3.126 17.010 1.00 93.06 162 LEU A O 1
ATOM 1256 N N . PRO A 1 163 ? -7.971 -4.509 15.673 1.00 91.94 163 PRO A N 1
ATOM 1257 C CA . PRO A 1 163 ? -7.801 -5.701 16.495 1.00 91.94 163 PRO A CA 1
ATOM 1258 C C . PRO A 1 163 ? -6.318 -6.013 16.700 1.00 91.94 163 PRO A C 1
ATOM 1260 O O . PRO A 1 163 ? -5.529 -5.963 15.754 1.00 91.94 163 PRO A O 1
ATOM 1263 N N . ASP A 1 164 ? -5.938 -6.352 17.925 1.00 86.25 164 ASP A N 1
ATOM 1264 C CA . ASP A 1 164 ? -4.603 -6.845 18.231 1.00 86.25 164 ASP A CA 1
ATOM 1265 C C . ASP A 1 164 ? -4.569 -8.378 18.346 1.00 86.25 164 ASP A C 1
ATOM 1267 O O . ASP A 1 164 ? -5.593 -9.063 18.383 1.00 86.25 164 ASP A O 1
ATOM 1271 N N . ALA A 1 165 ? -3.359 -8.936 18.385 1.00 83.19 165 ALA A N 1
ATOM 1272 C CA . ALA A 1 165 ? -3.157 -10.381 18.471 1.00 83.19 165 ALA A CA 1
ATOM 1273 C C . ALA A 1 165 ? -3.588 -10.991 19.821 1.00 83.19 165 ALA A C 1
ATOM 1275 O O . ALA A 1 165 ? -3.730 -12.208 19.916 1.00 83.19 165 ALA A O 1
ATOM 1276 N N . ASN A 1 166 ? -3.792 -10.166 20.851 1.00 86.75 166 ASN A N 1
ATOM 1277 C CA . ASN A 1 166 ? -4.167 -10.588 22.198 1.00 86.75 166 ASN A CA 1
ATOM 1278 C C . ASN A 1 166 ? -5.685 -10.492 22.439 1.00 86.75 166 ASN A C 1
ATOM 1280 O O . ASN A 1 166 ? -6.140 -10.747 23.552 1.00 86.75 166 ASN A O 1
ATOM 1284 N N . GLY A 1 167 ? -6.469 -10.153 21.409 1.00 87.00 167 GLY A N 1
ATOM 1285 C CA . GLY A 1 167 ? -7.925 -10.017 21.488 1.00 87.00 167 GLY A CA 1
ATOM 1286 C C . GLY A 1 167 ? -8.413 -8.634 21.928 1.00 87.00 167 GLY A C 1
ATOM 1287 O O . GLY A 1 167 ? -9.623 -8.439 22.028 1.00 87.00 167 GLY A O 1
ATOM 1288 N N . GLY A 1 168 ? -7.501 -7.688 22.157 1.00 91.88 168 GLY A N 1
ATOM 1289 C CA . GLY A 1 168 ? -7.799 -6.284 22.403 1.00 91.88 168 GLY A CA 1
ATOM 1290 C C . GLY A 1 168 ? -7.818 -5.458 21.116 1.00 91.88 168 GLY A C 1
ATOM 1291 O O . GLY A 1 168 ? -7.840 -5.974 19.995 1.00 91.88 168 GLY A O 1
ATOM 1292 N N . PHE A 1 169 ? -7.808 -4.140 21.279 1.00 91.88 169 PHE A N 1
ATOM 1293 C CA . PHE A 1 169 ? -7.832 -3.161 20.204 1.00 91.88 169 PHE A CA 1
ATOM 1294 C C . PHE A 1 169 ? -6.789 -2.073 20.444 1.00 91.88 169 PHE A C 1
ATOM 1296 O O . PHE A 1 169 ? -6.603 -1.587 21.558 1.00 91.88 169 PHE A O 1
ATOM 1303 N N . SER A 1 170 ? -6.146 -1.645 19.365 1.00 91.44 170 SER A N 1
ATOM 1304 C CA . SER A 1 170 ? -5.427 -0.372 19.298 1.00 91.44 170 SER A CA 1
ATOM 1305 C C . SER A 1 170 ? -6.221 0.631 18.474 1.00 91.44 170 SER A C 1
ATOM 1307 O O . SER A 1 170 ? -7.097 0.243 17.700 1.00 91.44 170 SER A O 1
ATOM 1309 N N . VAL A 1 171 ? -5.925 1.916 18.635 1.00 91.56 171 VAL A N 1
ATOM 1310 C CA . VAL A 1 171 ? -6.583 2.980 17.872 1.00 91.56 171 VAL A CA 1
ATOM 1311 C C . VAL A 1 171 ? -5.582 3.617 16.923 1.00 91.56 171 VAL A C 1
ATOM 1313 O O . VAL A 1 171 ? -4.424 3.844 17.275 1.00 91.56 171 VAL A O 1
ATOM 1316 N N . ALA A 1 172 ? -6.034 3.918 15.713 1.00 92.50 172 ALA A N 1
ATOM 1317 C CA . ALA A 1 172 ? -5.280 4.701 14.752 1.00 92.50 172 ALA A CA 1
ATOM 1318 C C . ALA A 1 172 ? -6.175 5.746 14.078 1.00 92.50 172 ALA A C 1
ATOM 1320 O O . ALA A 1 172 ? -7.382 5.556 13.970 1.00 92.50 172 ALA A O 1
ATOM 1321 N N . LYS A 1 173 ? -5.592 6.847 13.605 1.00 93.19 173 LYS A N 1
ATOM 1322 C CA . LYS A 1 173 ? -6.270 7.858 12.783 1.00 93.19 173 LYS A CA 1
ATOM 1323 C C . LYS A 1 173 ? -5.798 7.768 11.341 1.00 93.19 173 LYS A C 1
ATOM 1325 O O . LYS A 1 173 ? -4.598 7.708 11.098 1.00 93.19 173 LYS A O 1
ATOM 1330 N N . VAL A 1 174 ? -6.714 7.831 10.383 1.00 94.56 174 VAL A N 1
ATOM 1331 C CA . VAL A 1 174 ? -6.387 7.957 8.960 1.00 94.56 174 VAL A CA 1
ATOM 1332 C C . VAL A 1 174 ? -5.876 9.369 8.678 1.00 94.56 174 VAL A C 1
ATOM 1334 O O . VAL A 1 174 ? -6.589 10.351 8.873 1.00 94.56 174 VAL A O 1
ATOM 1337 N N . LEU A 1 175 ? -4.639 9.486 8.208 1.00 93.12 175 LEU A N 1
ATOM 1338 C CA . LEU A 1 175 ? -4.008 10.763 7.867 1.00 93.12 175 LEU A CA 1
ATOM 1339 C C . LEU A 1 175 ? -4.145 11.094 6.384 1.00 93.12 175 LEU A C 1
ATOM 1341 O O . LEU A 1 175 ? -4.421 12.235 6.019 1.00 93.12 175 LEU A O 1
ATOM 1345 N N . ALA A 1 176 ? -3.940 10.089 5.541 1.00 91.38 176 ALA A N 1
ATOM 1346 C CA . ALA A 1 176 ? -4.002 10.178 4.092 1.00 91.38 176 ALA A CA 1
ATOM 1347 C C . ALA A 1 176 ? -4.178 8.773 3.511 1.00 91.38 176 ALA A C 1
ATOM 1349 O O . ALA A 1 176 ? -3.994 7.771 4.205 1.00 91.38 176 ALA A O 1
ATOM 1350 N N . TRP A 1 177 ? -4.498 8.698 2.229 1.00 89.12 177 TRP A N 1
ATOM 1351 C CA . TRP A 1 177 ? -4.473 7.460 1.467 1.00 89.12 177 TRP A CA 1
ATOM 1352 C C . TRP A 1 177 ? -4.038 7.753 0.041 1.00 89.12 177 TRP A C 1
ATOM 1354 O O . TRP A 1 177 ? -4.258 8.846 -0.483 1.00 89.12 177 TRP A O 1
ATOM 1364 N N . GLU A 1 178 ? -3.436 6.752 -0.574 1.00 85.00 178 GLU A N 1
ATOM 1365 C CA . GLU A 1 178 ? -2.932 6.791 -1.937 1.00 85.00 178 GLU A CA 1
ATOM 1366 C C . GLU A 1 178 ? -3.208 5.440 -2.607 1.00 85.00 178 GLU A C 1
ATOM 1368 O O . GLU A 1 178 ? -3.804 4.530 -2.022 1.00 85.00 178 GLU A O 1
ATOM 1373 N N . ASP A 1 179 ? -2.776 5.289 -3.854 1.00 76.56 179 ASP A N 1
ATOM 1374 C CA . ASP A 1 179 ? -3.047 4.081 -4.632 1.00 76.56 179 ASP A CA 1
ATOM 1375 C C . ASP A 1 179 ? -2.446 2.819 -3.995 1.00 76.56 179 ASP A C 1
ATOM 1377 O O . ASP A 1 179 ? -3.054 1.751 -4.061 1.00 76.56 179 ASP A O 1
ATOM 1381 N N . GLY A 1 180 ? -1.277 2.937 -3.357 1.00 76.44 180 GLY A N 1
ATOM 1382 C CA . GLY A 1 180 ? -0.588 1.802 -2.738 1.00 76.44 180 GLY A CA 1
ATOM 1383 C C . GLY A 1 180 ? -1.065 1.462 -1.325 1.00 76.44 180 GLY A C 1
ATOM 1384 O O . GLY A 1 180 ? -0.907 0.327 -0.883 1.00 76.44 180 GLY A O 1
ATOM 1385 N N . GLY A 1 181 ? -1.688 2.400 -0.609 1.00 88.56 181 GLY A N 1
ATOM 1386 C CA . GLY A 1 181 ? -2.050 2.145 0.777 1.00 88.56 181 GLY A CA 1
ATOM 1387 C C . GLY A 1 181 ? -2.627 3.332 1.527 1.00 88.56 181 GLY A C 1
ATOM 1388 O O . GLY A 1 181 ? -3.036 4.345 0.960 1.00 88.56 181 GLY A O 1
ATOM 1389 N N . ILE A 1 182 ? -2.651 3.184 2.844 1.00 93.00 182 ILE A N 1
ATOM 1390 C CA . ILE A 1 182 ? -3.192 4.151 3.786 1.00 93.00 182 ILE A CA 1
ATOM 1391 C C . ILE A 1 182 ? -2.111 4.579 4.772 1.00 93.00 182 ILE A C 1
ATOM 1393 O O . ILE A 1 182 ? -1.261 3.794 5.189 1.00 93.00 182 ILE A O 1
ATOM 1397 N N . HIS A 1 183 ? -2.142 5.848 5.152 1.00 93.56 183 HIS A N 1
ATOM 1398 C CA . HIS A 1 183 ? -1.240 6.416 6.139 1.00 93.56 183 HIS A CA 1
ATOM 1399 C C . HIS A 1 183 ? -2.002 6.616 7.432 1.00 93.56 183 HIS A C 1
ATOM 1401 O O . HIS A 1 183 ? -2.987 7.354 7.473 1.00 93.56 183 HIS A O 1
ATOM 1407 N N . LEU A 1 184 ? -1.532 5.968 8.487 1.00 93.25 184 LEU A N 1
ATOM 1408 C CA . LEU A 1 184 ? -2.170 6.001 9.789 1.00 93.25 184 LEU A CA 1
ATOM 1409 C C . LEU A 1 184 ? -1.302 6.751 10.794 1.00 93.25 184 LEU A C 1
ATOM 1411 O O . LEU A 1 184 ? -0.081 6.740 10.691 1.00 93.25 184 LEU A O 1
ATOM 1415 N N . CYS A 1 185 ? -1.937 7.370 11.779 1.00 91.75 185 CYS A N 1
ATOM 1416 C CA . CYS A 1 185 ? -1.323 7.774 13.034 1.00 91.75 185 CYS A CA 1
ATOM 1417 C C . CYS A 1 185 ? -1.767 6.784 14.106 1.00 91.75 185 CYS A C 1
ATOM 1419 O O . CYS A 1 185 ? -2.941 6.779 14.469 1.00 91.75 185 CYS A O 1
ATOM 1421 N N . GLN A 1 186 ? -0.878 5.917 14.575 1.00 89.00 186 GLN A N 1
ATOM 1422 C CA . GLN A 1 186 ? -1.182 4.956 15.626 1.00 89.00 186 GLN A CA 1
ATOM 1423 C C . GLN A 1 186 ? -1.011 5.590 17.011 1.00 89.00 186 GLN A C 1
ATOM 1425 O O . GLN A 1 186 ? 0.020 6.199 17.307 1.00 89.00 186 GLN A O 1
ATOM 1430 N N . TYR A 1 187 ? -2.018 5.414 17.862 1.00 88.00 187 TYR A N 1
ATOM 1431 C CA . TYR A 1 187 ? -1.993 5.849 19.256 1.00 88.00 187 TYR A CA 1
ATOM 1432 C C . TYR A 1 187 ? -1.462 4.742 20.174 1.00 88.00 187 TYR A C 1
ATOM 1434 O O . TYR A 1 187 ? -1.433 3.562 19.807 1.00 88.00 187 TYR A O 1
ATOM 1442 N N . GLY A 1 188 ? -0.978 5.130 21.356 1.00 85.38 188 GLY A N 1
ATOM 1443 C CA . GLY A 1 188 ? -0.336 4.209 22.296 1.00 85.38 188 GLY A CA 1
ATOM 1444 C C . GLY A 1 188 ? -1.309 3.354 23.097 1.00 85.38 188 GLY A C 1
ATOM 1445 O O . GLY A 1 188 ? -0.929 2.289 23.589 1.00 85.38 188 GLY A O 1
ATOM 1446 N N . GLU A 1 189 ? -2.554 3.799 23.214 1.00 85.88 189 GLU A N 1
ATOM 1447 C CA . GLU A 1 189 ? -3.577 3.159 24.021 1.00 85.88 189 GLU A CA 1
ATOM 1448 C C . GLU A 1 189 ? -3.967 1.788 23.474 1.00 85.88 189 GLU A C 1
ATOM 1450 O O . GLU A 1 189 ? -4.070 1.544 22.265 1.00 85.88 189 GLU A O 1
ATOM 1455 N N . ARG A 1 190 ? -4.228 0.888 24.420 1.00 88.50 190 ARG A N 1
ATOM 1456 C CA . ARG A 1 190 ? -4.747 -0.452 24.181 1.00 88.50 190 ARG A CA 1
ATOM 1457 C C . ARG A 1 190 ? -6.022 -0.622 24.986 1.00 88.50 190 ARG A C 1
ATOM 1459 O O . ARG A 1 190 ? -6.089 -0.192 26.135 1.00 88.50 190 ARG A O 1
ATOM 1466 N N . PHE A 1 191 ? -7.015 -1.238 24.366 1.00 88.00 191 PHE A N 1
ATOM 1467 C CA . PHE A 1 191 ? -8.342 -1.423 24.930 1.00 88.00 191 PHE A CA 1
ATOM 1468 C C . PHE A 1 191 ? -8.709 -2.902 24.887 1.00 88.00 191 PHE A C 1
ATOM 1470 O O . PHE A 1 191 ? -8.550 -3.541 23.853 1.00 88.00 191 PHE A O 1
ATOM 1477 N N . ASP A 1 192 ? -9.258 -3.440 25.972 1.00 90.44 192 ASP A N 1
ATOM 1478 C CA . ASP A 1 192 ? -9.700 -4.844 26.018 1.00 90.44 192 ASP A CA 1
ATOM 1479 C C . ASP A 1 192 ? -10.941 -5.106 25.142 1.00 90.44 192 ASP A C 1
ATOM 1481 O O . ASP A 1 192 ? -11.265 -6.245 24.817 1.00 90.44 192 ASP A O 1
ATOM 1485 N N . ALA A 1 193 ? -11.650 -4.046 24.750 1.00 88.31 193 ALA A N 1
ATOM 1486 C CA . ALA A 1 193 ? -12.802 -4.083 23.860 1.00 88.31 193 ALA A CA 1
ATOM 1487 C C . ALA A 1 193 ? -12.795 -2.863 22.932 1.00 88.31 193 ALA A C 1
ATOM 1489 O O . ALA A 1 193 ? -12.161 -1.852 23.232 1.00 88.31 193 ALA A O 1
ATOM 1490 N N . LEU A 1 194 ? -13.518 -2.947 21.811 1.00 87.00 194 LEU A N 1
ATOM 1491 C CA . LEU A 1 194 ? -13.611 -1.856 20.842 1.00 87.00 194 LEU A CA 1
ATOM 1492 C C . LEU A 1 194 ? -14.182 -0.601 21.530 1.00 87.00 194 LEU A C 1
ATOM 1494 O O . LEU A 1 194 ? -15.328 -0.641 21.991 1.00 87.00 194 LEU A O 1
ATOM 1498 N N . PRO A 1 195 ? -13.425 0.504 21.618 1.00 80.00 195 PRO A N 1
ATOM 1499 C CA . PRO A 1 195 ? -13.869 1.645 22.395 1.00 80.00 195 PRO A CA 1
ATOM 1500 C C . PRO A 1 195 ? -14.881 2.461 21.578 1.00 80.00 195 PRO A C 1
ATOM 1502 O O . PRO A 1 195 ? -14.578 2.986 20.510 1.00 80.00 195 PRO A O 1
ATOM 1505 N N . ILE A 1 196 ? -16.123 2.533 22.058 1.00 76.44 196 ILE A N 1
ATOM 1506 C CA . ILE A 1 196 ? -17.199 3.296 21.413 1.00 76.44 196 ILE A CA 1
ATOM 1507 C C . ILE A 1 196 ? -17.168 4.722 21.972 1.00 76.44 196 ILE A C 1
ATOM 1509 O O . ILE A 1 196 ? -17.325 4.907 23.176 1.00 76.44 196 ILE A O 1
ATOM 1513 N N . GLY A 1 197 ? -16.988 5.725 21.106 1.00 67.31 197 GLY A N 1
ATOM 1514 C CA . GLY A 1 197 ? -16.998 7.139 21.508 1.00 67.31 197 GLY A CA 1
ATOM 1515 C C . GLY A 1 197 ? -15.724 7.617 22.216 1.00 67.31 197 GLY A C 1
ATOM 1516 O O . GLY A 1 197 ? -15.802 8.472 23.092 1.00 67.31 197 GLY A O 1
ATOM 1517 N N . THR A 1 198 ? -14.562 7.053 21.874 1.00 70.12 198 THR A N 1
ATOM 1518 C CA . THR A 1 198 ? -13.254 7.499 22.381 1.00 70.12 198 THR A CA 1
ATOM 1519 C C . THR A 1 198 ? -13.036 8.980 22.108 1.00 70.12 198 THR A C 1
ATOM 1521 O O . THR A 1 198 ? -13.121 9.392 20.959 1.00 70.12 198 THR A O 1
ATOM 1524 N N . ASP A 1 199 ? -12.683 9.780 23.108 1.00 68.50 199 ASP A N 1
ATOM 1525 C CA . ASP A 1 199 ? -12.258 11.155 22.846 1.00 68.50 199 ASP A CA 1
ATOM 1526 C C . ASP A 1 199 ? -10.869 11.155 22.191 1.00 68.50 199 ASP A C 1
ATOM 1528 O O . ASP A 1 199 ? -9.905 10.620 22.742 1.00 68.50 199 ASP A O 1
ATOM 1532 N N . ALA A 1 200 ? -10.778 11.744 20.999 1.00 64.44 200 ALA A N 1
ATOM 1533 C CA . ALA A 1 200 ? -9.535 11.838 20.245 1.00 64.44 200 ALA A CA 1
ATOM 1534 C C . ALA A 1 200 ? -8.462 12.639 20.995 1.00 64.44 200 ALA A C 1
ATOM 1536 O O . ALA A 1 200 ? -7.275 12.393 20.796 1.00 64.44 200 ALA A O 1
ATOM 1537 N N . GLU A 1 201 ? -8.873 13.589 21.840 1.00 66.00 201 GLU A N 1
ATOM 1538 C CA . GLU A 1 201 ? -7.972 14.465 22.595 1.00 66.00 201 GLU A CA 1
ATOM 1539 C C . GLU A 1 201 ? -7.305 13.751 23.777 1.00 66.00 201 GLU A C 1
ATOM 1541 O O . GLU A 1 201 ? -6.263 14.191 24.261 1.00 66.00 201 GLU A O 1
ATOM 1546 N N . LEU A 1 202 ? -7.879 12.629 24.223 1.00 65.56 202 LEU A N 1
ATOM 1547 C CA . LEU A 1 202 ? -7.353 11.823 25.326 1.00 65.56 202 LEU A CA 1
ATOM 1548 C C . LEU A 1 202 ? -6.382 10.731 24.862 1.00 65.56 202 LEU A C 1
ATOM 1550 O O . LEU A 1 202 ? -5.783 10.063 25.704 1.00 65.56 202 LEU A O 1
ATOM 1554 N N . LEU A 1 203 ? -6.234 10.538 23.549 1.00 73.50 203 LEU A N 1
ATOM 1555 C CA . LEU A 1 203 ? -5.319 9.557 22.980 1.00 73.50 203 LEU A CA 1
ATOM 1556 C C . LEU A 1 203 ? -3.907 10.137 22.894 1.00 73.50 203 LEU A C 1
ATOM 1558 O O . LEU A 1 203 ? -3.644 11.102 22.171 1.00 73.50 203 LEU A O 1
ATOM 1562 N N . ALA A 1 204 ? -2.976 9.525 23.614 1.00 68.19 204 ALA A N 1
ATOM 1563 C CA . ALA A 1 204 ? -1.573 9.853 23.531 1.00 68.19 204 ALA A CA 1
ATOM 1564 C C . ALA A 1 204 ? -0.959 9.219 22.280 1.00 68.19 204 ALA A C 1
ATOM 1566 O O . ALA A 1 204 ? -1.078 8.023 21.993 1.00 68.19 204 ALA A O 1
ATOM 1567 N N . LEU A 1 205 ? -0.204 10.030 21.545 1.00 64.56 205 LEU A N 1
ATOM 1568 C CA . LEU A 1 205 ? 0.728 9.503 20.558 1.00 64.56 205 LEU A CA 1
ATOM 1569 C C . LEU A 1 205 ? 1.705 8.551 21.261 1.00 64.56 205 LEU A C 1
ATOM 1571 O O . LEU A 1 205 ? 2.184 8.841 22.360 1.00 64.56 205 LEU A O 1
ATOM 1575 N N . THR A 1 206 ? 2.035 7.426 20.625 1.00 56.34 206 THR A N 1
ATOM 1576 C CA . THR A 1 206 ? 3.076 6.520 21.130 1.00 56.34 206 THR A CA 1
ATOM 1577 C C . THR A 1 206 ? 4.365 7.294 21.428 1.00 56.34 206 THR A C 1
ATOM 1579 O O . THR A 1 206 ? 4.798 8.118 20.614 1.00 56.34 206 THR A O 1
ATOM 1582 N N . ALA A 1 207 ? 4.992 7.026 22.581 1.00 39.88 207 ALA A N 1
ATOM 1583 C CA . ALA A 1 207 ? 6.259 7.643 22.978 1.00 39.88 207 ALA A CA 1
ATOM 1584 C C . ALA A 1 207 ? 7.305 7.483 21.855 1.00 39.88 207 ALA A C 1
ATOM 1586 O O . ALA A 1 207 ? 7.686 6.367 21.513 1.00 39.88 207 ALA A O 1
ATOM 1587 N N . GLY A 1 208 ? 7.716 8.602 21.248 1.00 44.00 208 GLY A N 1
ATOM 1588 C CA . GLY A 1 208 ? 8.489 8.626 19.996 1.00 44.00 208 GLY A CA 1
ATOM 1589 C C . GLY A 1 208 ? 7.956 9.609 18.945 1.00 44.00 208 GLY A C 1
ATOM 1590 O O . GLY A 1 208 ? 8.643 9.888 17.970 1.00 44.00 208 GLY A O 1
ATOM 1591 N N . GLY A 1 209 ? 6.768 10.187 19.156 1.00 47.53 209 GLY A N 1
ATOM 1592 C CA . GLY A 1 209 ? 6.345 11.437 18.508 1.00 47.53 209 GLY A CA 1
ATOM 1593 C C . GLY A 1 209 ? 5.924 11.350 17.039 1.00 47.53 209 GLY A C 1
ATOM 1594 O O . GLY A 1 209 ? 5.431 12.338 16.509 1.00 47.53 209 GLY A O 1
ATOM 1595 N N . VAL A 1 210 ? 6.048 10.197 16.380 1.00 55.75 210 VAL A N 1
ATOM 1596 C CA . VAL A 1 210 ? 5.555 9.991 15.012 1.00 55.75 210 VAL A CA 1
ATOM 1597 C C . VAL A 1 210 ? 5.010 8.569 14.906 1.00 55.75 210 VAL A C 1
ATOM 1599 O O . VAL A 1 210 ? 5.699 7.657 14.463 1.00 55.75 210 VAL A O 1
ATOM 1602 N N . GLY A 1 211 ? 3.758 8.359 15.315 1.00 69.75 211 GLY A N 1
ATOM 1603 C CA . GLY A 1 211 ? 3.033 7.101 15.087 1.00 69.75 211 GLY A CA 1
ATOM 1604 C C . GLY A 1 211 ? 2.642 6.901 13.616 1.00 69.75 211 GLY A C 1
ATOM 1605 O O . GLY A 1 211 ? 1.603 6.311 13.344 1.00 69.75 211 GLY A O 1
ATOM 1606 N N . HIS A 1 212 ? 3.401 7.461 12.667 1.00 88.62 212 HIS A N 1
ATOM 1607 C CA . HIS A 1 212 ? 3.085 7.388 11.244 1.00 88.62 212 HIS A CA 1
ATOM 1608 C C . HIS A 1 212 ? 3.370 5.989 10.720 1.00 88.62 212 HIS A C 1
ATOM 1610 O O . HIS A 1 212 ? 4.504 5.515 10.750 1.00 88.62 212 HIS A O 1
ATOM 1616 N N . LEU A 1 213 ? 2.322 5.347 10.224 1.00 90.31 213 LEU A N 1
ATOM 1617 C CA . LEU A 1 213 ? 2.363 3.988 9.730 1.00 90.31 213 LEU A CA 1
ATOM 1618 C C . LEU A 1 213 ? 1.815 3.972 8.296 1.00 90.31 213 LEU A C 1
ATOM 1620 O O . LEU A 1 213 ? 0.596 4.008 8.111 1.00 90.31 213 LEU A O 1
ATOM 1624 N N . PRO A 1 214 ? 2.684 3.984 7.270 1.00 91.50 214 PRO A N 1
ATOM 1625 C CA . PRO A 1 214 ? 2.283 3.702 5.898 1.00 91.50 214 PRO A CA 1
ATOM 1626 C C . PRO A 1 214 ? 2.023 2.198 5.765 1.00 91.50 214 PRO A C 1
ATOM 1628 O O . PRO A 1 214 ? 2.930 1.386 5.929 1.00 91.50 214 PRO A O 1
ATOM 1631 N N . VAL A 1 215 ? 0.785 1.816 5.472 1.00 90.00 215 VAL A N 1
ATOM 1632 C CA . VAL A 1 215 ? 0.351 0.415 5.412 1.00 90.00 215 VAL A CA 1
ATOM 1633 C C . VAL A 1 215 ? -0.278 0.141 4.058 1.00 90.00 215 VAL A C 1
ATOM 1635 O O . VAL A 1 215 ? -1.098 0.931 3.592 1.00 90.00 215 VAL A O 1
ATOM 1638 N N . SER A 1 216 ? 0.074 -0.979 3.432 1.00 88.50 216 SER A N 1
ATOM 1639 C CA . SER A 1 216 ? -0.566 -1.399 2.183 1.00 88.50 216 SER A CA 1
ATOM 1640 C C . SER A 1 216 ? -2.062 -1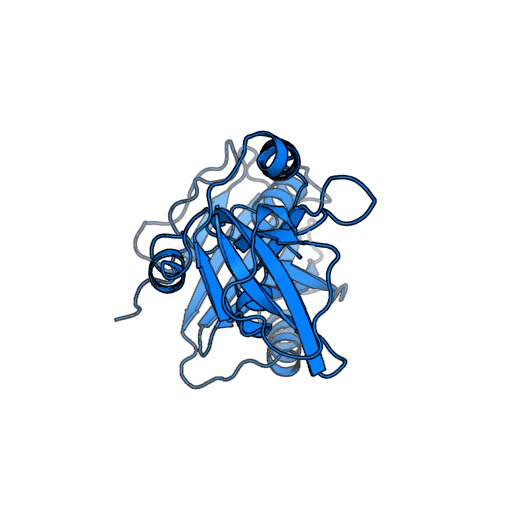.658 2.388 1.00 88.50 216 SER A C 1
ATOM 1642 O O . SER A 1 216 ? -2.493 -2.081 3.465 1.00 88.50 216 SER A O 1
ATOM 1644 N N . TRP A 1 217 ? -2.881 -1.473 1.348 1.00 85.94 217 TRP A N 1
ATOM 1645 C CA . TRP A 1 217 ? -4.323 -1.762 1.438 1.00 85.94 217 TRP A CA 1
ATOM 1646 C C . TRP A 1 217 ? -4.607 -3.201 1.868 1.00 85.94 217 TRP A C 1
ATOM 1648 O O . TRP A 1 217 ? -5.484 -3.446 2.692 1.00 85.94 217 TRP A O 1
ATOM 1658 N N . ARG A 1 218 ? -3.809 -4.152 1.370 1.00 83.25 218 ARG A N 1
ATOM 1659 C CA . ARG A 1 218 ? -3.907 -5.567 1.739 1.00 83.25 218 ARG A CA 1
ATOM 1660 C C . ARG A 1 218 ? -3.699 -5.777 3.237 1.00 83.25 218 ARG A C 1
ATOM 1662 O O . ARG A 1 218 ? -4.471 -6.506 3.859 1.00 83.25 218 ARG A O 1
ATOM 1669 N N . THR A 1 219 ? -2.644 -5.188 3.796 1.00 85.75 219 THR A N 1
ATOM 1670 C CA . THR A 1 219 ? -2.338 -5.314 5.222 1.00 85.75 219 THR A CA 1
ATOM 1671 C C . THR A 1 219 ? -3.424 -4.638 6.054 1.00 85.75 219 THR A C 1
ATOM 1673 O O . THR A 1 219 ? -3.949 -5.256 6.980 1.00 85.75 219 THR A O 1
ATOM 1676 N N . PHE A 1 220 ? -3.835 -3.427 5.673 1.00 92.50 220 PHE A N 1
ATOM 1677 C CA . PHE A 1 220 ? -4.870 -2.683 6.382 1.00 92.50 220 PHE A CA 1
ATOM 1678 C C . PHE A 1 220 ? -6.222 -3.406 6.380 1.00 92.50 220 PHE A C 1
ATOM 1680 O O . PHE A 1 220 ? -6.800 -3.619 7.441 1.00 92.50 220 PHE A O 1
ATOM 1687 N N . ASP A 1 221 ? -6.704 -3.873 5.228 1.00 88.44 221 ASP A N 1
ATOM 1688 C CA . ASP A 1 221 ? -7.957 -4.633 5.144 1.00 88.44 221 ASP A CA 1
ATOM 1689 C C . ASP A 1 221 ? -7.862 -5.972 5.889 1.00 88.44 221 ASP A C 1
ATOM 1691 O O . ASP A 1 221 ? -8.830 -6.420 6.514 1.00 88.44 221 ASP A O 1
ATOM 1695 N N . GLY A 1 222 ? -6.680 -6.596 5.874 1.00 86.69 222 GLY A N 1
ATOM 1696 C CA . GLY A 1 222 ? -6.378 -7.808 6.631 1.00 86.69 222 GLY A CA 1
ATOM 1697 C C . GLY A 1 222 ? -6.523 -7.628 8.144 1.00 86.69 222 GLY A C 1
ATOM 1698 O O . GLY A 1 222 ? -6.926 -8.570 8.828 1.00 86.69 222 GLY A O 1
ATOM 1699 N N . TRP A 1 223 ? -6.277 -6.421 8.661 1.00 92.00 223 TRP A N 1
ATOM 1700 C CA . TRP A 1 223 ? -6.516 -6.081 10.067 1.00 92.00 223 TRP A CA 1
ATOM 1701 C C . TRP A 1 223 ? -7.998 -5.949 10.410 1.00 92.00 223 TRP A C 1
ATOM 1703 O O . TRP A 1 223 ? -8.344 -5.970 11.584 1.00 92.00 223 TRP A O 1
ATOM 1713 N N . ARG A 1 224 ? -8.888 -5.857 9.413 1.00 91.12 224 ARG A N 1
ATOM 1714 C CA . ARG A 1 224 ? -10.339 -5.679 9.600 1.00 91.12 224 ARG A CA 1
ATOM 1715 C C . ARG A 1 224 ? -10.676 -4.455 10.474 1.00 91.12 224 ARG A C 1
ATOM 1717 O O . ARG A 1 224 ? -11.347 -4.595 11.500 1.00 91.12 224 ARG A O 1
ATOM 1724 N N . PRO A 1 225 ? -10.228 -3.251 10.075 1.00 93.56 225 PRO A N 1
ATOM 1725 C CA . PRO A 1 225 ? -10.438 -2.021 10.826 1.00 93.56 225 PRO A CA 1
ATOM 1726 C C . PRO A 1 225 ? -11.925 -1.722 11.023 1.00 93.56 225 PRO A C 1
ATOM 1728 O O . PRO A 1 225 ? -12.756 -1.922 10.131 1.00 93.56 225 PRO A O 1
ATOM 1731 N N . SER A 1 226 ? -12.251 -1.186 12.196 1.00 92.56 226 SER A N 1
ATOM 1732 C CA . SER A 1 226 ? -13.597 -0.722 12.537 1.00 92.56 226 SER A CA 1
ATOM 1733 C C . SER A 1 226 ? -13.598 0.788 12.726 1.00 92.56 226 SER A C 1
ATOM 1735 O O . SER A 1 226 ? -12.826 1.300 13.528 1.00 92.56 226 SER A O 1
ATOM 1737 N N . LEU A 1 227 ? -14.464 1.506 12.006 1.00 92.62 227 LEU A N 1
ATOM 1738 C CA . LEU A 1 227 ? -14.640 2.946 12.207 1.00 92.62 227 LEU A CA 1
ATOM 1739 C C . LEU A 1 227 ? -15.203 3.200 13.610 1.00 92.62 227 LEU A C 1
ATOM 1741 O O . LEU A 1 227 ? -16.254 2.660 13.952 1.00 92.62 227 LEU A O 1
ATOM 1745 N N . LEU A 1 228 ? -14.514 4.026 14.391 1.00 90.56 228 LEU A N 1
ATOM 1746 C CA . LEU A 1 228 ? -14.952 4.458 15.717 1.00 90.56 228 LEU A CA 1
ATOM 1747 C C . LEU A 1 228 ? -15.718 5.772 15.611 1.00 90.56 228 LEU A C 1
ATOM 1749 O O . LEU A 1 228 ? -16.861 5.869 16.048 1.00 90.56 228 LEU A O 1
ATOM 1753 N N . GLN A 1 229 ? -15.081 6.777 15.008 1.00 90.81 229 GLN A N 1
ATOM 1754 C CA . GLN A 1 229 ? -15.639 8.110 14.804 1.00 90.81 229 GLN A CA 1
ATOM 1755 C C . GLN A 1 229 ? -14.794 8.905 13.806 1.00 90.81 229 GLN A C 1
ATOM 1757 O O . GLN A 1 229 ? -13.746 8.445 13.359 1.00 90.81 229 GLN A O 1
ATOM 1762 N N . ARG A 1 230 ? -15.218 10.134 13.511 1.00 91.31 230 ARG A N 1
ATOM 1763 C CA . ARG A 1 230 ? -14.438 11.103 12.736 1.00 91.31 230 ARG A CA 1
ATOM 1764 C C . ARG A 1 230 ? -13.901 12.193 13.647 1.00 91.31 230 ARG A C 1
ATOM 1766 O O . ARG A 1 230 ? -14.636 12.694 14.492 1.00 91.31 230 ARG A O 1
ATOM 1773 N N . ALA A 1 231 ? -12.651 12.578 13.443 1.00 88.19 231 ALA A N 1
ATOM 1774 C CA . ALA A 1 231 ? -12.006 13.674 14.149 1.00 88.19 231 ALA A CA 1
ATOM 1775 C C . ALA A 1 231 ? -11.230 14.563 13.170 1.00 88.19 231 ALA A C 1
ATOM 1777 O O . ALA A 1 231 ? -10.885 14.148 12.066 1.00 88.19 231 ALA A O 1
ATOM 1778 N N . GLY A 1 232 ? -10.924 15.794 13.577 1.00 88.00 232 GLY A N 1
ATOM 1779 C CA . GLY A 1 232 ? -10.011 16.642 12.816 1.00 88.00 232 GLY A CA 1
ATOM 1780 C C . GLY A 1 232 ? -8.610 16.027 12.723 1.00 88.00 232 GLY A C 1
ATOM 1781 O O . GLY A 1 232 ? -8.175 15.273 13.602 1.00 88.00 232 GLY A O 1
ATOM 1782 N N . THR A 1 233 ? -7.890 16.369 11.657 1.00 89.56 233 THR A N 1
ATOM 1783 C CA . THR A 1 233 ? -6.449 16.115 11.544 1.00 89.56 233 THR A CA 1
ATOM 1784 C C . THR A 1 233 ? -5.704 17.426 11.723 1.00 89.56 233 THR A C 1
ATOM 1786 O O . THR A 1 233 ? -6.009 18.401 11.038 1.00 89.56 233 THR A O 1
ATOM 1789 N N . THR A 1 234 ? -4.712 17.436 12.599 1.00 85.69 234 THR A N 1
ATOM 1790 C CA . THR A 1 234 ? -3.839 18.589 12.837 1.00 85.69 234 THR A CA 1
ATOM 1791 C C . THR A 1 234 ? -2.582 18.515 11.971 1.00 85.69 234 THR A C 1
ATOM 1793 O O . THR A 1 234 ? -2.184 17.442 11.516 1.00 85.69 234 THR A O 1
ATOM 1796 N N . ASP A 1 235 ? -1.915 19.650 11.759 1.00 86.19 235 ASP A N 1
ATOM 1797 C CA . ASP A 1 235 ? -0.667 19.686 10.985 1.00 86.19 235 ASP A CA 1
ATOM 1798 C C . ASP A 1 235 ? 0.462 18.892 11.659 1.00 86.19 235 ASP A C 1
ATOM 1800 O O . ASP A 1 235 ? 1.281 18.277 10.976 1.00 86.19 235 ASP A O 1
ATOM 1804 N N . ALA A 1 236 ? 0.468 18.838 12.995 1.00 83.44 236 ALA A N 1
ATOM 1805 C CA . ALA A 1 236 ? 1.412 18.030 13.764 1.00 83.44 236 ALA A CA 1
ATOM 1806 C C . ALA A 1 236 ? 1.291 16.531 13.437 1.00 83.44 236 ALA A C 1
ATOM 1808 O O . ALA A 1 236 ? 2.301 15.839 13.322 1.00 83.44 236 ALA A O 1
ATOM 1809 N N . GLU A 1 237 ? 0.071 16.037 13.214 1.00 85.00 237 GLU A N 1
ATOM 1810 C CA . GLU A 1 237 ? -0.172 14.639 12.840 1.00 85.00 237 GLU A CA 1
ATOM 1811 C C . GLU A 1 237 ? 0.301 14.325 11.411 1.00 85.00 237 GLU A C 1
ATOM 1813 O O . GLU A 1 237 ? 0.641 13.182 11.111 1.00 85.00 237 GLU A O 1
ATOM 1818 N N . LEU A 1 238 ? 0.377 15.327 10.529 1.00 88.75 238 LEU A N 1
ATOM 1819 C CA . LEU A 1 238 ? 0.827 15.146 9.147 1.00 88.75 238 LEU A CA 1
ATOM 1820 C C . LEU A 1 238 ? 2.347 15.145 8.971 1.00 88.75 238 LEU A C 1
ATOM 1822 O O . LEU A 1 238 ? 2.812 14.838 7.875 1.00 88.75 238 LEU A O 1
ATOM 1826 N N . VAL A 1 239 ? 3.136 15.467 10.001 1.00 88.44 239 VAL A N 1
ATOM 1827 C CA . VAL A 1 239 ? 4.602 15.577 9.876 1.00 88.44 239 VAL A CA 1
ATOM 1828 C C . VAL A 1 239 ? 5.220 14.291 9.317 1.00 88.44 239 VAL A C 1
ATOM 1830 O O . VAL A 1 239 ? 6.022 14.358 8.386 1.00 88.44 239 VAL A O 1
ATOM 1833 N N . GLY A 1 240 ? 4.805 13.123 9.820 1.00 87.00 240 GLY A N 1
ATOM 1834 C CA . GLY A 1 240 ? 5.301 11.829 9.337 1.00 87.00 240 GLY A CA 1
ATOM 1835 C C . GLY A 1 240 ? 4.888 11.527 7.896 1.00 87.00 240 GLY A C 1
ATOM 1836 O O . GLY A 1 240 ? 5.726 11.152 7.079 1.00 87.00 240 GLY A O 1
ATOM 1837 N N . PHE A 1 241 ? 3.624 11.787 7.549 1.00 89.31 241 PHE A N 1
ATOM 1838 C CA . PHE A 1 241 ? 3.142 11.636 6.174 1.00 89.31 241 PHE A CA 1
ATOM 1839 C C . PHE A 1 241 ? 3.895 12.545 5.200 1.00 89.31 241 PHE A C 1
ATOM 1841 O O . PHE A 1 241 ? 4.352 12.086 4.157 1.00 89.31 241 PHE A O 1
ATOM 1848 N N . ASN A 1 242 ? 4.091 13.813 5.559 1.00 90.25 242 ASN A N 1
ATOM 1849 C CA . ASN A 1 242 ? 4.823 14.763 4.732 1.00 90.25 242 ASN A CA 1
ATOM 1850 C C . ASN A 1 242 ? 6.288 14.343 4.555 1.00 90.25 242 ASN A C 1
ATOM 1852 O O . ASN A 1 242 ? 6.827 14.482 3.461 1.00 90.25 242 ASN A O 1
ATOM 1856 N N . ALA A 1 243 ? 6.939 13.816 5.596 1.00 87.25 243 ALA A N 1
ATOM 1857 C CA . ALA A 1 243 ? 8.297 13.289 5.485 1.00 87.25 243 ALA A CA 1
ATOM 1858 C C . ALA A 1 243 ? 8.359 12.076 4.542 1.00 87.25 243 ALA A C 1
ATOM 1860 O O . ALA A 1 243 ? 9.201 12.044 3.650 1.00 87.25 243 ALA A O 1
ATOM 1861 N N . TRP A 1 244 ? 7.426 11.131 4.688 1.00 88.25 244 TRP A N 1
ATOM 1862 C CA . TRP A 1 244 ? 7.316 9.954 3.824 1.00 88.25 244 TRP A CA 1
ATOM 1863 C C . TRP A 1 244 ? 7.066 10.330 2.359 1.00 88.25 244 TRP A C 1
ATOM 1865 O O . TRP A 1 244 ? 7.755 9.836 1.476 1.00 88.25 244 TRP A O 1
ATOM 1875 N N . ASN A 1 245 ? 6.146 11.261 2.094 1.00 87.06 245 ASN A N 1
ATOM 1876 C CA . ASN A 1 245 ? 5.803 11.690 0.734 1.00 87.06 245 ASN A CA 1
ATOM 1877 C C . ASN A 1 245 ? 6.976 12.392 0.019 1.00 87.06 245 ASN A C 1
ATOM 1879 O O . ASN A 1 245 ? 7.059 12.397 -1.207 1.00 87.06 245 ASN A O 1
ATOM 1883 N N . ASN A 1 246 ? 7.902 12.975 0.784 1.00 87.44 246 ASN A N 1
ATOM 1884 C CA . ASN A 1 246 ? 9.107 13.609 0.252 1.00 87.44 246 ASN A CA 1
ATOM 1885 C C . ASN A 1 246 ? 10.299 12.642 0.110 1.00 87.44 246 ASN A C 1
ATOM 1887 O O . ASN A 1 246 ? 11.340 13.053 -0.405 1.00 87.44 246 ASN A O 1
ATOM 1891 N N . ASP A 1 247 ? 10.171 11.379 0.531 1.00 81.44 247 ASP A N 1
ATOM 1892 C CA . ASP A 1 247 ? 11.219 10.366 0.410 1.00 81.44 247 ASP A CA 1
ATOM 1893 C C . ASP A 1 247 ? 10.885 9.348 -0.704 1.00 81.44 247 ASP A C 1
ATOM 1895 O O . ASP A 1 247 ? 10.037 8.470 -0.527 1.00 81.44 247 ASP A O 1
ATOM 1899 N N . PRO A 1 248 ? 11.584 9.386 -1.855 1.00 74.19 248 PRO A N 1
ATOM 1900 C CA . PRO A 1 248 ? 11.339 8.457 -2.961 1.00 74.19 248 PRO A CA 1
ATOM 1901 C C . PRO A 1 248 ? 11.631 6.987 -2.602 1.00 74.19 248 PRO A C 1
ATOM 1903 O O . PRO A 1 248 ? 11.166 6.075 -3.292 1.00 74.19 248 PRO A O 1
ATOM 1906 N N . ALA A 1 249 ? 12.381 6.737 -1.524 1.00 73.69 249 ALA A N 1
ATOM 1907 C CA . ALA A 1 249 ? 12.685 5.412 -1.005 1.00 73.69 249 ALA A CA 1
ATOM 1908 C C . ALA A 1 249 ? 11.723 4.954 0.111 1.00 73.69 249 ALA A C 1
ATOM 1910 O O . ALA A 1 249 ? 11.808 3.789 0.511 1.00 73.69 249 ALA A O 1
ATOM 1911 N N . ALA A 1 250 ? 10.726 5.755 0.523 1.00 74.75 250 ALA A N 1
ATOM 1912 C CA . ALA A 1 250 ? 9.765 5.430 1.594 1.00 74.75 250 ALA A CA 1
ATOM 1913 C C . ALA A 1 250 ? 8.530 4.655 1.108 1.00 74.75 250 ALA A C 1
ATOM 1915 O O . ALA A 1 250 ? 8.010 4.911 0.026 1.00 74.75 250 ALA A O 1
ATOM 1916 N N . GLY A 1 251 ? 8.213 3.522 1.750 1.00 77.88 251 GLY A N 1
ATOM 1917 C CA . GLY A 1 251 ? 7.295 2.487 1.230 1.00 77.88 251 GLY A CA 1
ATOM 1918 C C . GLY A 1 251 ? 6.191 2.121 2.210 1.00 77.88 251 GLY A C 1
ATOM 1919 O O . GLY A 1 251 ? 6.162 2.655 3.317 1.00 77.88 251 GLY A O 1
ATOM 1920 N N . TYR A 1 252 ? 5.296 1.232 1.786 1.00 79.06 252 TYR A N 1
ATOM 1921 C CA . TYR A 1 252 ? 4.261 0.665 2.645 1.00 79.06 252 TYR A CA 1
ATOM 1922 C C . TYR A 1 252 ? 4.765 -0.591 3.357 1.00 79.06 252 TYR A C 1
ATOM 1924 O O . TYR A 1 252 ? 5.640 -1.295 2.845 1.00 79.06 252 TYR A O 1
ATOM 1932 N N . LEU A 1 253 ? 4.209 -0.831 4.542 1.00 75.44 253 LEU A N 1
ATOM 1933 C CA . LEU A 1 253 ? 4.358 -2.064 5.311 1.00 75.44 253 LEU A CA 1
ATOM 1934 C C . LEU A 1 253 ? 3.359 -3.148 4.873 1.00 75.44 253 LEU A C 1
ATOM 1936 O O . LEU A 1 253 ? 2.222 -2.821 4.431 1.00 75.44 253 LEU A O 1
#

Secondary structure (DSSP, 8-state):
-------TTPPPSTTPEE-S-TTSSEEEEE-TTSSEEEEEEEEE-TT----HHHHHHHHHHHHHHS-TT--B-----EEEEETTEEEEEEEEEETTTTEEEEEEEEEEETTEEEEEEEEEESS--HHHHHHHHHHHSGGGS--TTSHHHHSTT--TTEEEEEE-TTS-EEEEEEEEE-SSEEEEEEEEEEESSPPTT--GGGPPBPTTS--EEEEEHHHHHHT--EEEEE----TTTTHHHHHHHT-TT----